Protein AF-0000000073920889 (afdb_homodimer)

pLDDT: mean 83.37, std 27.04, range [22.17, 99.0]

Nearest PDB structures (foldseek):
  2zv3-assembly4_G  TM=8.618E-01  e=5.915E-07  Methanocaldococcus jannaschii DSM 2661
  1xty-assembly2_D  TM=7.957E-01  e=1.353E-06  Saccharolobus solfataricus P2
  1q7s-assembly3_A  TM=8.140E-01  e=2.400E-06  Homo sapiens
  2zv3-assembly2_C  TM=8.577E-01  e=7.084E-06  Methanocaldococcus jannaschii DSM 2661
  1rlk-assembly1_A  TM=8.313E-01  e=4.537E-06  Thermoplasma acidophilum

Structure (mmCIF, N/CA/C/O backbone):
data_AF-0000000073920889-model_v1
#
loop_
_entity.id
_entity.type
_entity.pdbx_description
1 polymer 'peptidyl-tRNA hydrolase'
#
loop_
_atom_site.group_PDB
_atom_site.id
_atom_site.type_symbol
_atom_site.label_atom_id
_atom_site.label_alt_id
_atom_site.label_comp_id
_atom_site.label_asym_id
_atom_site.label_entity_id
_atom_site.label_seq_id
_atom_site.pdbx_PDB_ins_code
_atom_site.Cartn_x
_atom_site.Cartn_y
_atom_site.Cartn_z
_atom_site.occupancy
_atom_site.B_iso_or_equiv
_atom_site.auth_seq_id
_atom_site.auth_comp_id
_atom_site.auth_asym_id
_atom_site.auth_atom_id
_atom_site.pdbx_PDB_model_num
ATOM 1 N N . MET A 1 1 ? 30.281 67.375 54.219 1 24.05 1 MET A N 1
ATOM 2 C CA . MET A 1 1 ? 29.047 67 54.906 1 24.05 1 MET A CA 1
ATOM 3 C C . MET A 1 1 ? 28.312 65.875 54.125 1 24.05 1 MET A C 1
ATOM 5 O O . MET A 1 1 ? 27.109 65.688 54.344 1 24.05 1 MET A O 1
ATOM 9 N N . LEU A 1 2 ? 28.938 65.312 53.031 1 27.97 2 LEU A N 1
ATOM 10 C CA . LEU A 1 2 ? 28.469 64.5 51.938 1 27.97 2 LEU A CA 1
ATOM 11 C C . LEU A 1 2 ? 28.078 63.125 52.438 1 27.97 2 LEU A C 1
ATOM 13 O O . LEU A 1 2 ? 28.938 62.25 52.625 1 27.97 2 LEU A O 1
ATOM 17 N N . PHE A 1 3 ? 27.219 63.094 53.594 1 22.64 3 PHE A N 1
ATOM 18 C CA . PHE A 1 3 ? 26.969 61.938 54.438 1 22.64 3 PHE A CA 1
ATOM 19 C C . PHE A 1 3 ? 26.562 60.75 53.594 1 22.64 3 PHE A C 1
ATOM 21 O O . PHE A 1 3 ? 27.25 59.719 53.562 1 22.64 3 PHE A O 1
ATOM 28 N N . ARG A 1 4 ? 25.234 60.125 53.812 1 23.38 4 ARG A N 1
ATOM 29 C CA . ARG A 1 4 ? 24.609 58.969 54.469 1 23.38 4 ARG A CA 1
ATOM 30 C C . ARG A 1 4 ? 24.109 57.969 53.438 1 23.38 4 ARG A C 1
ATOM 32 O O . ARG A 1 4 ? 23.828 56.812 53.75 1 23.38 4 ARG A O 1
ATOM 39 N N . LEU A 1 5 ? 23.594 58.312 52.25 1 25.62 5 LEU A N 1
ATOM 40 C CA . LEU A 1 5 ? 22.391 57.625 51.812 1 25.62 5 LEU A CA 1
ATOM 41 C C . LEU A 1 5 ? 22.734 56.219 51.281 1 25.62 5 LEU A C 1
ATOM 43 O O . LEU A 1 5 ? 23.141 56.094 50.125 1 25.62 5 LEU A O 1
ATOM 47 N N . TYR A 1 6 ? 23.672 55.469 51.938 1 25.77 6 TYR A N 1
ATOM 48 C CA . TYR A 1 6 ? 23.953 54.094 51.594 1 25.77 6 TYR A CA 1
ATOM 49 C C . TYR A 1 6 ? 22.672 53.281 51.531 1 25.77 6 TYR A C 1
ATOM 51 O O . TYR A 1 6 ? 21.969 53.125 52.5 1 25.77 6 TYR A O 1
ATOM 59 N N . SER A 1 7 ? 21.812 53.469 50.438 1 23.84 7 SER A N 1
ATOM 60 C CA . SER A 1 7 ? 20.594 52.781 50.062 1 23.84 7 SER A CA 1
ATOM 61 C C . SER A 1 7 ? 20.766 51.281 50.156 1 23.84 7 SER A C 1
ATOM 63 O O . SER A 1 7 ? 21.5 50.688 49.344 1 23.84 7 SER A O 1
ATOM 65 N N . LYS A 1 8 ? 21 50.625 51.344 1 27.03 8 LYS A N 1
ATOM 66 C CA . LYS A 1 8 ? 21.016 49.25 51.781 1 27.03 8 LYS A 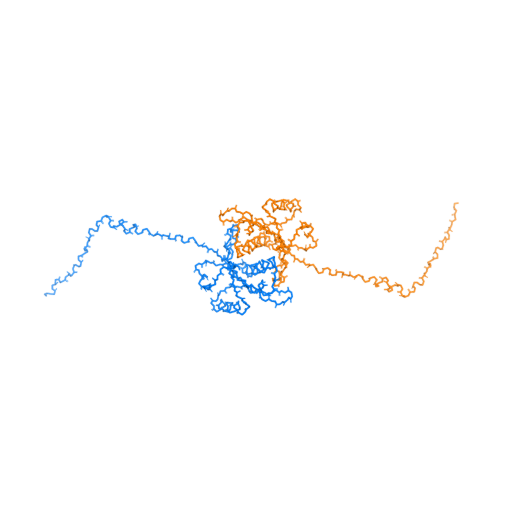CA 1
ATOM 67 C C . LYS A 1 8 ? 19.797 48.5 51.281 1 27.03 8 LYS A C 1
ATOM 69 O O . LYS A 1 8 ? 18.672 48.75 51.75 1 27.03 8 LYS A O 1
ATOM 74 N N . GLN A 1 9 ? 19.594 48.25 49.938 1 24.66 9 GLN A N 1
ATOM 75 C CA . GLN A 1 9 ? 18.516 47.438 49.375 1 24.66 9 GLN A CA 1
ATOM 76 C C . GLN A 1 9 ? 18.406 46.094 50.094 1 24.66 9 GLN A C 1
ATOM 78 O O . GLN A 1 9 ? 19.359 45.312 50.156 1 24.66 9 GLN A O 1
ATOM 83 N N . SER A 1 10 ? 17.672 45.938 51.281 1 24.41 10 SER A N 1
ATOM 84 C CA . SER A 1 10 ? 17.219 44.844 52.125 1 24.41 10 SER A CA 1
ATOM 85 C C . SER A 1 10 ? 16.703 43.688 51.281 1 24.41 10 SER A C 1
ATOM 87 O O . SER A 1 10 ? 15.82 43.844 50.469 1 24.41 10 SER A O 1
ATOM 89 N N . ILE A 1 11 ? 17.5 42.625 51.062 1 28.56 11 ILE A N 1
ATOM 90 C CA . ILE A 1 11 ? 17.281 41.281 50.531 1 28.56 11 ILE A CA 1
ATOM 91 C C . ILE A 1 11 ? 16.125 40.625 51.25 1 28.56 11 ILE A C 1
ATOM 93 O O . ILE A 1 11 ? 16.203 40.406 52.469 1 28.56 11 ILE A O 1
ATOM 97 N N . ILE A 1 12 ? 14.867 41.094 51.094 1 26 12 ILE A N 1
ATOM 98 C CA . ILE A 1 12 ? 13.68 40.5 51.688 1 26 12 ILE A CA 1
ATOM 99 C C . ILE A 1 12 ? 13.68 39 51.438 1 26 12 ILE A C 1
ATOM 101 O O . ILE A 1 12 ? 13.648 38.531 50.312 1 26 12 ILE A O 1
ATOM 105 N N . THR A 1 13 ? 14.383 38.156 52.25 1 27.59 13 THR A N 1
ATOM 106 C CA . THR A 1 13 ? 14.312 36.719 52.406 1 27.59 13 THR A CA 1
ATOM 107 C C . THR A 1 13 ? 12.867 36.281 52.656 1 27.59 13 THR A C 1
ATOM 109 O O . THR A 1 13 ? 12.336 36.438 53.75 1 27.59 13 THR A O 1
ATOM 112 N N . ALA A 1 14 ? 11.938 36.656 51.812 1 27.92 14 ALA A N 1
ATOM 113 C CA . ALA A 1 14 ? 10.594 36.156 52.031 1 27.92 14 ALA A CA 1
ATOM 114 C C . ALA A 1 14 ? 10.625 34.625 52.281 1 27.92 14 ALA A C 1
ATOM 116 O O . ALA A 1 14 ? 11.312 33.906 51.594 1 27.92 14 ALA A O 1
ATOM 117 N N . LYS A 1 15 ? 10.438 34.188 53.594 1 30.95 15 LYS A N 1
ATOM 118 C CA . LYS A 1 15 ? 10.133 32.875 54.156 1 30.95 15 LYS A CA 1
ATOM 119 C C . LYS A 1 15 ? 9.094 32.125 53.312 1 30.95 15 LYS A C 1
ATOM 121 O O . LYS A 1 15 ? 7.902 32.438 53.406 1 30.95 15 LYS A O 1
ATOM 126 N N . TYR A 1 16 ? 9.242 32.062 52 1 31.5 16 TYR A N 1
ATOM 127 C CA . TYR A 1 16 ? 8.336 31.281 51.156 1 31.5 16 TYR A CA 1
ATOM 128 C C . TYR A 1 16 ? 8.164 29.859 51.719 1 31.5 16 TYR A C 1
ATOM 130 O O . TYR A 1 16 ? 9.148 29.188 52 1 31.5 16 TYR A O 1
ATOM 138 N N . THR A 1 17 ? 7.078 29.625 52.594 1 32.62 17 THR A N 1
ATOM 139 C CA . THR A 1 17 ? 6.586 28.375 53.156 1 32.62 17 THR A CA 1
ATOM 140 C C . THR A 1 17 ? 6.652 27.25 52.156 1 32.62 17 THR A C 1
ATOM 142 O O . THR A 1 17 ? 6.637 27.484 50.938 1 32.62 17 THR A O 1
ATOM 145 N N . SER A 1 18 ? 7.031 25.938 52.656 1 38.25 18 SER A N 1
ATOM 146 C CA . SER A 1 18 ? 7.355 24.641 52.062 1 38.25 18 SER A CA 1
ATOM 147 C C . SER A 1 18 ? 6.297 24.219 51.062 1 38.25 18 SER A C 1
ATOM 149 O O . SER A 1 18 ? 6.602 23.516 50.094 1 38.25 18 SER A O 1
ATOM 151 N N . SER A 1 19 ? 5.047 24.531 51.375 1 41 19 SER A N 1
ATOM 152 C CA . SER A 1 19 ? 4.008 23.922 50.562 1 41 19 SER A CA 1
ATOM 153 C C . SER A 1 19 ? 4.059 24.438 49.125 1 41 19 SER A C 1
ATOM 155 O O . SER A 1 19 ? 3.715 23.703 48.188 1 41 19 SER A O 1
ATOM 157 N N . THR A 1 20 ? 4.305 25.75 48.969 1 41.78 20 THR A N 1
ATOM 158 C CA . THR A 1 20 ? 4.168 26.281 47.625 1 41.78 20 THR A CA 1
ATOM 159 C C . THR A 1 20 ? 5.324 25.812 46.75 1 41.78 20 THR A C 1
ATOM 161 O O . THR A 1 20 ? 5.195 25.766 45.531 1 41.78 20 THR A O 1
ATOM 164 N N . GLN A 1 21 ? 6.527 25.703 47.375 1 36.03 21 GLN A N 1
ATOM 165 C CA . GLN A 1 21 ? 7.59 25.281 46.469 1 36.03 21 GLN A CA 1
ATOM 166 C C . GLN A 1 21 ? 7.309 23.891 45.938 1 36.03 21 GLN A C 1
ATOM 168 O O . GLN A 1 21 ? 7.82 23.516 44.875 1 36.03 21 GLN A O 1
ATOM 173 N N . LEU A 1 22 ? 6.719 23.125 46.906 1 38.88 22 LEU A N 1
ATOM 174 C CA . LEU A 1 22 ? 6.426 21.812 46.344 1 38.88 22 LEU A CA 1
ATOM 175 C C . LEU A 1 22 ? 5.402 21.922 45.219 1 38.88 22 LEU A C 1
ATOM 177 O O . LEU A 1 22 ? 5.375 21.078 44.312 1 38.88 22 LEU A O 1
ATOM 181 N N . SER A 1 23 ? 4.512 22.875 45.406 1 41 23 SER A N 1
ATOM 182 C CA . SER A 1 23 ? 3.58 22.984 44.312 1 41 23 SER A CA 1
ATOM 183 C C . SER A 1 23 ? 4.293 23.438 43.031 1 41 23 SER A C 1
ATOM 185 O O . SER A 1 23 ? 3.863 23.109 41.938 1 41 23 SER A O 1
ATOM 187 N N . LEU A 1 24 ? 5.234 24.391 43.125 1 43.09 24 LEU A N 1
ATOM 188 C CA . LEU A 1 24 ? 5.93 24.75 41.906 1 43.09 24 LEU A CA 1
ATOM 189 C C . LEU A 1 24 ? 6.707 23.562 41.344 1 43.09 24 LEU A C 1
ATOM 191 O O . LEU A 1 24 ? 6.801 23.406 40.125 1 43.09 24 LEU A O 1
ATOM 195 N N . VAL A 1 25 ? 7.457 22.922 42.25 1 42.28 25 VAL A N 1
ATOM 196 C CA . VAL A 1 25 ? 8.148 21.766 41.688 1 42.28 25 VAL A CA 1
ATOM 197 C C . VAL A 1 25 ? 7.125 20.75 41.188 1 42.28 25 VAL A C 1
ATOM 199 O O . VAL A 1 25 ? 7.449 19.891 40.375 1 42.28 25 VAL A O 1
ATOM 202 N N . PHE A 1 26 ? 6.008 20.625 41.969 1 39.31 26 PHE A N 1
ATOM 203 C CA . PHE A 1 26 ? 5.039 19.781 41.281 1 39.31 26 PHE A CA 1
ATOM 204 C C . PHE A 1 26 ? 4.559 20.453 40 1 39.31 26 PHE A C 1
ATOM 206 O O . PHE A 1 26 ? 3.406 20.281 39.594 1 39.31 26 PHE A O 1
ATOM 213 N N . SER A 1 27 ? 4.84 21.766 39.75 1 39.31 27 SER A N 1
ATOM 214 C CA . SER A 1 27 ? 4.723 21.906 38.312 1 39.31 27 SER A CA 1
ATOM 215 C C . SER A 1 27 ? 5.266 20.688 37.562 1 39.31 27 SER A C 1
ATOM 217 O O . SER A 1 27 ? 6.477 20.453 37.562 1 39.31 27 SER A O 1
ATOM 219 N N . VAL A 1 28 ? 4.754 19.516 37.875 1 40.28 28 VAL A N 1
ATOM 220 C CA . VAL A 1 28 ? 4.84 18.328 37.031 1 40.28 28 VAL A CA 1
ATOM 221 C C . VAL A 1 28 ? 5.09 18.75 35.562 1 40.28 28 VAL A C 1
ATOM 223 O O . VAL A 1 28 ? 4.285 19.469 34.969 1 40.28 28 VAL A O 1
ATOM 226 N N . LEU A 1 29 ? 6.266 19.219 35.156 1 41.38 29 LEU A N 1
ATOM 227 C CA . LEU A 1 29 ? 6.57 19 33.75 1 41.38 29 LEU A CA 1
ATOM 228 C C . LEU A 1 29 ? 5.727 17.875 33.156 1 41.38 29 LEU A C 1
ATOM 230 O O . LEU A 1 29 ? 5.957 16.703 33.469 1 41.38 29 LEU A O 1
ATOM 234 N N . TYR A 1 30 ? 4.414 17.797 33.281 1 40.78 30 TYR A N 1
ATOM 235 C CA . TYR A 1 30 ? 3.725 16.922 32.344 1 40.78 30 TYR A CA 1
ATOM 236 C C . TYR A 1 30 ? 4.527 16.781 31.062 1 40.78 30 TYR A C 1
ATOM 238 O O . TYR A 1 30 ? 4.629 17.719 30.281 1 40.78 30 TYR A O 1
ATOM 246 N N . VAL A 1 31 ? 5.758 16.391 31.078 1 41.12 31 VAL A N 1
ATOM 247 C CA . VAL A 1 31 ? 6.324 15.867 29.844 1 41.12 31 VAL A CA 1
ATOM 248 C C . VAL A 1 31 ? 5.234 15.18 29.016 1 41.12 31 VAL A C 1
ATOM 250 O O . VAL A 1 31 ? 4.738 14.117 29.406 1 41.12 31 VAL A O 1
ATOM 253 N N . TYR A 1 32 ? 4.18 15.844 28.641 1 43.31 32 TYR A N 1
ATOM 254 C CA . TYR A 1 32 ? 3.377 15.25 27.578 1 43.31 32 TYR A CA 1
ATOM 255 C C . TYR A 1 32 ? 4.238 14.398 26.641 1 43.31 32 TYR A C 1
ATOM 257 O O . TYR A 1 32 ? 5.109 14.922 25.953 1 43.31 32 TYR A O 1
ATOM 265 N N . ILE A 1 33 ? 4.871 13.438 27.188 1 46 33 ILE A N 1
ATOM 266 C CA . ILE A 1 33 ? 5.438 12.469 26.25 1 46 33 ILE A CA 1
ATOM 267 C C . ILE A 1 33 ? 4.535 12.344 25.031 1 46 33 ILE A C 1
ATOM 269 O O . ILE A 1 33 ? 3.455 11.758 25.094 1 46 33 ILE A O 1
ATOM 273 N N . VAL A 1 34 ? 4.332 13.453 24.406 1 51.12 34 VAL A N 1
ATOM 274 C CA . VAL A 1 34 ? 3.645 13.336 23.125 1 51.12 34 VAL A CA 1
ATOM 275 C C . VAL A 1 34 ? 4.215 12.156 22.328 1 51.12 34 VAL A C 1
ATOM 277 O O . VAL A 1 34 ? 5.406 12.141 22.016 1 51.12 34 VAL A O 1
ATOM 280 N N . ILE A 1 35 ? 3.828 10.984 22.75 1 61.28 35 ILE A N 1
ATOM 281 C CA . ILE A 1 35 ? 4.191 9.852 21.906 1 61.28 35 ILE A CA 1
ATOM 282 C C . ILE A 1 35 ? 4.105 10.242 20.438 1 61.28 35 ILE A C 1
ATOM 284 O O . ILE A 1 35 ? 3.049 10.664 19.953 1 61.28 35 ILE A O 1
ATOM 288 N N . MET A 1 36 ? 5.242 10.648 19.891 1 78.94 36 MET A N 1
ATOM 289 C CA . MET A 1 36 ? 5.363 11.031 18.484 1 78.94 36 MET A CA 1
ATOM 290 C C . MET A 1 36 ? 4.906 9.906 17.578 1 78.94 36 MET A C 1
ATOM 292 O O . MET A 1 36 ? 5.512 8.828 17.547 1 78.94 36 MET A O 1
ATOM 296 N N . VAL A 1 37 ? 3.658 10.062 17.062 1 91.75 37 VAL A N 1
ATOM 297 C CA . VAL A 1 37 ? 3.141 9.062 16.141 1 91.75 37 VAL A CA 1
ATOM 298 C C . VAL A 1 37 ? 3.486 9.469 14.703 1 91.75 37 VAL A C 1
ATOM 300 O O . VAL A 1 37 ? 3.168 10.578 14.273 1 91.75 37 VAL A O 1
ATOM 303 N N . PHE A 1 38 ? 4.336 8.68 14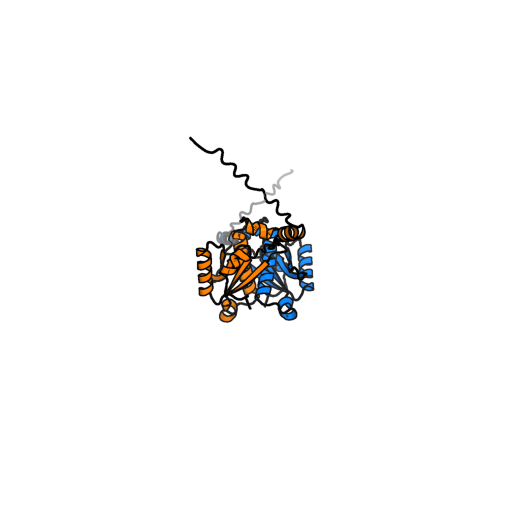.07 1 97.69 38 PHE A N 1
ATOM 304 C CA . PHE A 1 38 ? 4.605 8.891 12.656 1 97.69 38 PHE A CA 1
ATOM 305 C C . PHE A 1 38 ? 3.557 8.195 11.797 1 97.69 38 PHE A C 1
ATOM 307 O O . PHE A 1 38 ? 3.145 7.078 12.094 1 97.69 38 PHE A O 1
ATOM 314 N N . VAL A 1 39 ? 3.115 8.969 10.75 1 98.62 39 VAL A N 1
ATOM 315 C CA . VAL A 1 39 ? 2.072 8.43 9.883 1 98.62 39 VAL A CA 1
ATOM 316 C C . VAL A 1 39 ? 2.422 8.711 8.422 1 98.62 39 VAL A C 1
ATOM 318 O O . VAL A 1 39 ? 3.145 9.664 8.117 1 98.62 39 VAL A O 1
ATOM 321 N N . GLN A 1 40 ? 2.029 7.871 7.555 1 98.94 40 GLN A N 1
ATOM 322 C CA . GLN A 1 40 ? 1.961 8.148 6.121 1 98.94 40 GLN A CA 1
ATOM 323 C C . GLN A 1 40 ? 0.523 8.406 5.68 1 98.94 40 GLN A C 1
ATOM 325 O O . GLN A 1 40 ? -0.367 7.594 5.945 1 98.94 40 GLN A O 1
ATOM 330 N N . TYR A 1 41 ? 0.291 9.531 5.043 1 99 41 TYR A N 1
ATOM 331 C CA . TYR A 1 41 ? -1.012 9.812 4.453 1 99 41 TYR A CA 1
ATOM 332 C C . TYR A 1 41 ? -1.076 9.32 3.012 1 99 41 TYR A C 1
ATOM 334 O O . TYR A 1 41 ? -0.117 9.477 2.252 1 99 41 TYR A O 1
ATOM 342 N N . ILE A 1 42 ? -2.164 8.734 2.66 1 99 42 ILE A N 1
ATOM 343 C CA . ILE A 1 42 ? -2.473 8.258 1.315 1 99 42 ILE A CA 1
ATOM 344 C C . ILE A 1 42 ? -3.822 8.812 0.869 1 99 42 ILE A C 1
ATOM 346 O O . ILE A 1 42 ? -4.824 8.664 1.57 1 99 42 ILE A O 1
ATOM 350 N N . LEU A 1 43 ? -3.846 9.492 -0.212 1 99 43 LEU A N 1
ATOM 351 C CA . LEU A 1 43 ? -5.066 10.023 -0.808 1 99 43 LEU A CA 1
ATOM 352 C C . LEU A 1 43 ? -5.445 9.234 -2.057 1 99 43 LEU A C 1
ATOM 354 O O . LEU A 1 43 ? -4.621 9.047 -2.953 1 99 43 LEU A O 1
ATOM 358 N N . LEU A 1 44 ? -6.648 8.82 -2.102 1 98.94 44 LEU A N 1
ATOM 359 C CA . LEU A 1 44 ? -7.168 8.055 -3.23 1 98.94 44 LEU A CA 1
ATOM 360 C C . LEU A 1 44 ? -8.398 8.727 -3.824 1 98.94 44 LEU A C 1
ATOM 362 O O . LEU A 1 44 ? -9.258 9.211 -3.09 1 98.94 44 LEU A O 1
ATOM 366 N N . ARG A 1 45 ? -8.367 8.75 -5.105 1 98.88 45 ARG A N 1
ATOM 367 C CA . ARG A 1 45 ? -9.547 9.25 -5.793 1 98.88 45 ARG A CA 1
ATOM 368 C C . ARG A 1 45 ? -10.742 8.32 -5.59 1 98.88 45 ARG A C 1
ATOM 370 O O . ARG A 1 45 ? -10.641 7.117 -5.84 1 98.88 45 ARG A O 1
ATOM 377 N N . ARG A 1 46 ? -11.898 8.883 -5.27 1 98.56 46 ARG A N 1
ATOM 378 C CA . ARG A 1 46 ? -13.133 8.133 -5.094 1 98.56 46 ARG A CA 1
ATOM 379 C C . ARG A 1 46 ? -13.734 7.746 -6.441 1 98.56 46 ARG A C 1
ATOM 381 O O . ARG A 1 46 ? -14.32 6.668 -6.582 1 98.56 46 ARG A O 1
ATOM 388 N N . ASP A 1 47 ? -13.617 8.609 -7.395 1 98.62 47 ASP A N 1
ATOM 389 C CA . ASP A 1 47 ? -14.312 8.422 -8.664 1 98.62 47 ASP A CA 1
ATOM 390 C C . ASP A 1 47 ? -13.695 7.266 -9.453 1 98.62 47 ASP A C 1
ATOM 392 O O . ASP A 1 47 ? -14.266 6.816 -10.453 1 98.62 47 ASP A O 1
ATOM 396 N N . ILE A 1 48 ? -12.523 6.75 -9.062 1 98.06 48 ILE A N 1
ATOM 397 C CA . ILE A 1 48 ? -11.938 5.59 -9.727 1 98.06 48 ILE A CA 1
ATOM 398 C C . ILE A 1 48 ? -12.852 4.379 -9.547 1 98.06 48 ILE A C 1
ATOM 400 O O . ILE A 1 48 ? -13.016 3.572 -10.461 1 98.06 48 ILE A O 1
ATOM 404 N N . SER A 1 49 ? -13.391 4.262 -8.383 1 96.56 49 SER A N 1
ATOM 405 C CA . SER A 1 49 ? -14.352 3.191 -8.117 1 96.56 49 SER A CA 1
ATOM 406 C C . SER A 1 49 ? -15.75 3.582 -8.562 1 96.56 49 SER A C 1
ATOM 408 O O . SER A 1 49 ? -16.391 2.85 -9.32 1 96.56 49 SER A O 1
ATOM 410 N N . THR A 1 50 ? -16.234 4.746 -8.234 1 96.75 50 THR A N 1
ATOM 411 C CA . THR A 1 50 ? -17.641 5.109 -8.352 1 96.75 50 THR A CA 1
ATOM 412 C C . THR A 1 50 ? -17.984 5.504 -9.789 1 96.75 50 THR A C 1
ATOM 414 O O . THR A 1 50 ? -19.109 5.316 -10.242 1 96.75 50 THR A O 1
ATOM 417 N N . VAL A 1 51 ? -17.047 6.074 -10.484 1 96.62 51 VAL A N 1
ATOM 418 C CA . VAL A 1 51 ? -17.297 6.559 -11.836 1 96.62 51 VAL A CA 1
ATOM 419 C C . VAL A 1 51 ? -16.609 5.641 -12.852 1 96.62 51 VAL A C 1
ATOM 421 O O . VAL A 1 51 ? -17.234 5.172 -13.797 1 96.62 51 VAL A O 1
ATOM 424 N N . LEU A 1 52 ? -15.414 5.242 -12.555 1 96.25 52 LEU A N 1
ATOM 425 C CA . LEU A 1 52 ? -14.664 4.438 -13.508 1 96.25 52 LEU A CA 1
ATOM 426 C C . LEU A 1 52 ? -14.867 2.949 -13.25 1 96.25 52 LEU A C 1
ATOM 428 O O . LEU A 1 52 ? -14.398 2.109 -14.023 1 96.25 52 LEU A O 1
ATOM 432 N N . ASN A 1 53 ? -15.406 2.557 -12.156 1 97.12 53 ASN A N 1
ATOM 433 C CA . ASN A 1 53 ? -15.836 1.209 -11.805 1 97.12 53 ASN A CA 1
ATOM 434 C C . ASN A 1 53 ? -14.656 0.248 -11.703 1 97.12 53 ASN A C 1
ATOM 436 O O . ASN A 1 53 ? -14.742 -0.896 -12.148 1 97.12 53 ASN A O 1
ATOM 440 N N . TRP A 1 54 ? -13.609 0.767 -11.227 1 97.5 54 TRP A N 1
ATOM 441 C CA . TRP A 1 54 ? -12.5 -0.14 -10.953 1 97.5 54 TRP A CA 1
ATOM 442 C C . TRP A 1 54 ? -12.82 -1.053 -9.773 1 97.5 54 TRP A C 1
ATOM 444 O O . TRP A 1 54 ? -13.422 -0.617 -8.789 1 97.5 54 TRP A O 1
ATOM 454 N N . PRO A 1 55 ? -12.383 -2.297 -9.883 1 97.44 55 PRO A N 1
ATOM 455 C CA . PRO A 1 55 ? -12.672 -3.232 -8.789 1 97.44 55 PRO A CA 1
ATOM 456 C C . PRO A 1 55 ? -11.859 -2.949 -7.535 1 97.44 55 PRO A C 1
ATOM 458 O O . PRO A 1 55 ? -10.828 -2.27 -7.602 1 97.44 55 PRO A O 1
ATOM 461 N N . LEU A 1 56 ? -12.242 -3.518 -6.402 1 98.06 56 LEU A N 1
ATOM 462 C CA . LEU A 1 56 ? -11.641 -3.273 -5.098 1 98.06 56 LEU A CA 1
ATOM 463 C C . LEU A 1 56 ? -10.148 -3.58 -5.117 1 98.06 56 LEU A C 1
ATOM 465 O O . LEU A 1 56 ? -9.344 -2.812 -4.586 1 98.06 56 LEU A O 1
ATOM 469 N N . GLY A 1 57 ? -9.766 -4.703 -5.668 1 98.62 57 GLY A N 1
ATOM 470 C CA . GLY A 1 57 ? -8.359 -5.047 -5.762 1 98.62 57 GLY A CA 1
ATOM 471 C C . GLY A 1 57 ? -7.527 -3.975 -6.441 1 98.62 57 GLY A C 1
ATOM 472 O O . GLY A 1 57 ? -6.41 -3.682 -6.012 1 98.62 57 GLY A O 1
ATOM 473 N N . ALA A 1 58 ? -8.047 -3.408 -7.496 1 98.44 58 ALA A N 1
ATOM 474 C CA . ALA A 1 58 ? -7.355 -2.336 -8.211 1 98.44 58 ALA A CA 1
ATOM 475 C C . ALA A 1 58 ? -7.2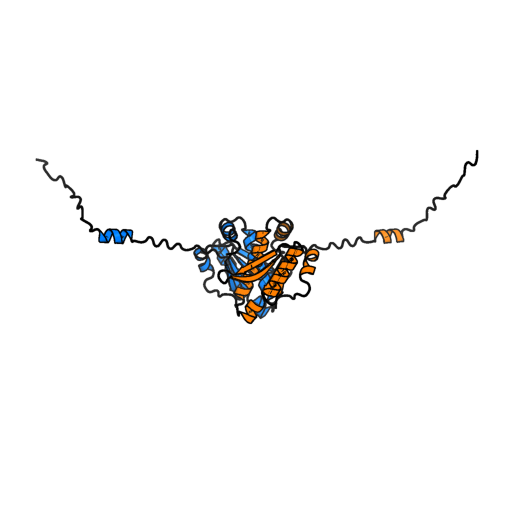54 -1.081 -7.348 1 98.44 58 ALA A C 1
ATOM 477 O O . ALA A 1 58 ? -6.23 -0.393 -7.359 1 98.44 58 ALA A O 1
ATOM 478 N N . ILE A 1 59 ? -8.305 -0.759 -6.629 1 98.69 59 ILE A N 1
ATOM 479 C CA . ILE A 1 59 ? -8.312 0.398 -5.742 1 98.69 59 ILE A CA 1
ATOM 480 C C . ILE A 1 59 ? -7.215 0.246 -4.688 1 98.69 59 ILE A C 1
ATOM 482 O O . ILE A 1 59 ? -6.414 1.159 -4.48 1 98.69 59 ILE A O 1
ATOM 486 N N . VAL A 1 60 ? -7.145 -0.927 -4.094 1 98.88 60 VAL A N 1
ATOM 487 C CA . VAL A 1 60 ? -6.121 -1.21 -3.092 1 98.88 60 VAL A CA 1
ATOM 488 C C . VAL A 1 60 ? -4.734 -1.106 -3.727 1 98.88 60 VAL A C 1
ATOM 490 O O . VAL A 1 60 ? -3.824 -0.512 -3.146 1 98.88 60 VAL A O 1
ATOM 493 N N . ALA A 1 61 ? -4.594 -1.612 -4.895 1 98.88 61 ALA A N 1
ATOM 494 C CA . ALA A 1 61 ? -3.309 -1.574 -5.586 1 98.88 61 ALA A CA 1
ATOM 495 C C . ALA A 1 61 ? -2.844 -0.137 -5.801 1 98.88 61 ALA A C 1
ATOM 497 O O . ALA A 1 61 ? -1.654 0.162 -5.672 1 98.88 61 ALA A O 1
ATOM 498 N N . GLN A 1 62 ? -3.721 0.752 -6.148 1 98.88 62 GLN A N 1
ATOM 499 C CA . GLN A 1 62 ? -3.334 2.141 -6.375 1 98.88 62 GLN A CA 1
ATOM 500 C C . GLN A 1 62 ? -2.803 2.779 -5.094 1 98.88 62 GLN A C 1
ATOM 502 O O . GLN A 1 62 ? -1.804 3.502 -5.121 1 98.88 62 GLN A O 1
ATOM 507 N N . GLY A 1 63 ? -3.494 2.51 -3.996 1 98.94 63 GLY A N 1
ATOM 508 C CA . GLY A 1 63 ? -2.957 2.953 -2.719 1 98.94 63 GLY A CA 1
ATOM 509 C C . GLY A 1 63 ? -1.578 2.395 -2.424 1 98.94 63 GLY A C 1
ATOM 510 O O . GLY A 1 63 ? -0.682 3.129 -2.006 1 98.94 63 GLY A O 1
ATOM 511 N N . CYS A 1 64 ? -1.42 1.119 -2.623 1 98.94 64 CYS A N 1
ATOM 512 C CA . CYS A 1 64 ? -0.146 0.448 -2.389 1 98.94 64 CYS A CA 1
ATOM 513 C C . CYS A 1 64 ? 0.955 1.049 -3.254 1 98.94 64 CYS A C 1
ATOM 515 O O . CYS A 1 64 ? 2.078 1.247 -2.789 1 98.94 64 CYS A O 1
ATOM 517 N N . HIS A 1 65 ? 0.613 1.324 -4.52 1 98.94 65 HIS A N 1
ATOM 518 C CA . HIS A 1 65 ? 1.583 1.938 -5.418 1 98.94 65 HIS A CA 1
ATOM 519 C C . HIS A 1 65 ? 2.059 3.283 -4.883 1 98.94 65 HIS A C 1
ATOM 521 O O . HIS A 1 65 ? 3.262 3.518 -4.758 1 98.94 65 HIS A O 1
ATOM 527 N N . ALA A 1 66 ? 1.156 4.145 -4.582 1 98.94 66 ALA A N 1
ATOM 528 C CA . ALA A 1 66 ? 1.503 5.477 -4.098 1 98.94 66 ALA A CA 1
ATOM 529 C C . ALA A 1 66 ? 2.311 5.395 -2.805 1 98.94 66 ALA A C 1
ATOM 531 O O . ALA A 1 66 ? 3.336 6.066 -2.664 1 98.94 66 ALA A O 1
ATOM 532 N N . ALA A 1 67 ? 1.84 4.543 -1.855 1 98.94 67 ALA A N 1
ATOM 533 C CA . ALA A 1 67 ? 2.523 4.391 -0.575 1 98.94 67 ALA A CA 1
ATOM 534 C C . ALA A 1 67 ? 3.961 3.912 -0.773 1 98.94 67 ALA A C 1
ATOM 536 O O . ALA A 1 67 ? 4.895 4.492 -0.218 1 98.94 67 ALA A O 1
ATOM 537 N N . THR A 1 68 ? 4.125 2.902 -1.558 1 98.94 68 THR A N 1
ATOM 538 C CA . THR A 1 68 ? 5.445 2.33 -1.81 1 98.94 68 THR A CA 1
ATOM 539 C C . THR A 1 68 ? 6.344 3.334 -2.523 1 98.94 68 THR A C 1
ATOM 541 O O . THR A 1 68 ? 7.52 3.471 -2.186 1 98.94 68 THR A O 1
ATOM 544 N N . ALA A 1 69 ? 5.77 4.035 -3.486 1 98.94 69 ALA A N 1
ATOM 545 C CA . ALA A 1 69 ? 6.551 5.008 -4.242 1 98.94 69 ALA A CA 1
ATOM 546 C C . ALA A 1 69 ? 7.078 6.113 -3.33 1 98.94 69 ALA A C 1
ATOM 548 O O . ALA A 1 69 ? 8.25 6.484 -3.412 1 98.94 69 ALA A O 1
ATOM 549 N N . ALA A 1 70 ? 6.246 6.613 -2.498 1 98.94 70 ALA A N 1
ATOM 550 C CA . ALA A 1 70 ? 6.668 7.672 -1.585 1 98.94 70 ALA A CA 1
ATOM 551 C C . ALA A 1 70 ? 7.754 7.176 -0.633 1 98.94 70 ALA A C 1
ATOM 553 O O . ALA A 1 70 ? 8.773 7.844 -0.438 1 98.94 70 ALA A O 1
ATOM 554 N N . ILE A 1 71 ? 7.535 5.988 -0.04 1 98.88 71 ILE A N 1
ATOM 555 C CA . ILE A 1 71 ? 8.516 5.402 0.866 1 98.88 71 ILE A CA 1
ATOM 556 C C . ILE A 1 71 ? 9.852 5.234 0.144 1 98.88 71 ILE A C 1
ATOM 558 O O . ILE A 1 71 ? 10.898 5.625 0.667 1 98.88 71 ILE A O 1
ATOM 562 N N . THR A 1 72 ? 9.805 4.719 -1.037 1 98.75 72 THR A N 1
ATOM 563 C CA . THR A 1 72 ? 11.008 4.457 -1.823 1 98.75 72 THR A CA 1
ATOM 564 C C . THR A 1 72 ? 11.719 5.758 -2.178 1 98.75 72 THR A C 1
ATOM 566 O O . THR A 1 72 ? 12.938 5.867 -2.025 1 98.75 72 THR A O 1
ATOM 569 N N . SER A 1 73 ? 11 6.758 -2.58 1 98.75 73 SER A N 1
ATOM 570 C CA . SER A 1 73 ? 11.555 8.023 -3.037 1 98.75 73 SER A CA 1
ATOM 571 C C . SER A 1 73 ? 12.273 8.758 -1.907 1 98.75 73 SER A C 1
ATOM 573 O O . SER A 1 73 ? 13.227 9.5 -2.148 1 98.75 73 SER A O 1
ATOM 575 N N . TYR A 1 74 ? 11.867 8.438 -0.715 1 98.75 74 TYR A N 1
ATOM 576 C CA . TYR A 1 74 ? 12.422 9.141 0.434 1 98.75 74 TYR A CA 1
ATOM 577 C C . TYR A 1 74 ? 12.977 8.156 1.46 1 98.75 74 TYR A C 1
ATOM 579 O O . TYR A 1 74 ? 12.914 8.406 2.666 1 98.75 74 TYR A O 1
ATOM 587 N N . PHE A 1 75 ? 13.445 7.078 1.015 1 98.12 75 PHE A N 1
ATOM 588 C CA . PHE A 1 75 ? 13.828 5.949 1.854 1 98.12 75 PHE A CA 1
ATOM 589 C C . PHE A 1 75 ? 14.914 6.348 2.838 1 98.12 75 PHE A C 1
ATOM 591 O O . PHE A 1 75 ? 14.977 5.824 3.953 1 98.12 75 PHE A O 1
ATOM 598 N N . THR A 1 76 ? 15.797 7.301 2.463 1 98 76 THR A N 1
ATOM 599 C CA . THR A 1 76 ? 16.938 7.641 3.307 1 98 76 THR A CA 1
ATOM 600 C C . THR A 1 76 ? 16.609 8.844 4.191 1 98 76 THR A C 1
ATOM 602 O O . THR A 1 76 ? 17.422 9.242 5.027 1 98 76 THR A O 1
ATOM 605 N N . HIS A 1 77 ? 15.461 9.453 3.949 1 98.62 77 HIS A N 1
ATOM 606 C CA . HIS A 1 77 ? 15.078 10.539 4.848 1 98.62 77 HIS A CA 1
ATOM 607 C C . HIS A 1 77 ? 15.008 10.062 6.293 1 98.62 77 HIS A C 1
ATOM 609 O O . HIS A 1 77 ? 14.453 8.992 6.57 1 98.62 77 HIS A O 1
ATOM 615 N N . PRO A 1 78 ? 15.523 10.789 7.254 1 98.38 78 PRO A N 1
ATOM 616 C CA . PRO A 1 78 ? 15.578 10.328 8.648 1 98.38 78 PRO A CA 1
ATOM 617 C C . PRO A 1 78 ? 14.211 9.945 9.195 1 98.38 78 PRO A C 1
ATOM 619 O O . PRO A 1 78 ? 14.086 8.961 9.93 1 98.38 78 PRO A O 1
ATOM 622 N N . ASP A 1 79 ? 13.18 10.656 8.867 1 98.06 79 ASP A N 1
ATOM 623 C CA . ASP A 1 79 ? 11.836 10.344 9.344 1 98.06 79 ASP A CA 1
ATOM 624 C C . ASP A 1 79 ? 11.344 9.016 8.766 1 98.06 79 ASP A C 1
ATOM 626 O O . ASP A 1 79 ? 10.648 8.258 9.445 1 98.06 79 ASP A O 1
ATOM 630 N N . THR A 1 80 ? 11.617 8.805 7.48 1 98.69 80 THR A N 1
ATOM 631 C CA . THR A 1 80 ? 11.234 7.547 6.848 1 98.69 80 THR A CA 1
ATOM 632 C C . THR A 1 80 ? 11.984 6.379 7.469 1 98.69 80 THR A C 1
ATOM 634 O O . THR A 1 80 ? 11.398 5.336 7.762 1 98.69 80 THR A O 1
ATOM 637 N N . VAL A 1 81 ? 13.305 6.605 7.707 1 98.38 81 VAL A N 1
ATOM 638 C CA . VAL A 1 81 ? 14.117 5.586 8.359 1 98.38 81 VAL A CA 1
ATOM 639 C C . VAL A 1 81 ? 13.539 5.273 9.742 1 98.38 81 VAL A C 1
ATOM 641 O O . VAL A 1 81 ? 13.383 4.105 10.102 1 98.38 81 VAL A O 1
ATOM 644 N N . TYR A 1 82 ? 13.219 6.289 10.469 1 97.81 82 TYR A N 1
ATOM 645 C CA . TYR A 1 82 ? 12.633 6.117 11.797 1 97.81 82 TYR A CA 1
ATOM 646 C C . TYR A 1 82 ? 11.32 5.344 11.711 1 97.81 82 TYR A C 1
ATOM 648 O O . TYR A 1 82 ? 11.102 4.398 12.477 1 97.81 82 TYR A O 1
ATOM 656 N N . TYR A 1 83 ? 10.539 5.695 10.828 1 98.25 83 TYR A N 1
ATOM 657 C CA . TYR A 1 83 ? 9.234 5.098 10.594 1 98.25 83 TYR A CA 1
ATOM 658 C C . TYR A 1 83 ? 9.359 3.607 10.297 1 98.25 83 TYR A C 1
ATOM 660 O O . TYR A 1 83 ? 8.547 2.805 10.758 1 98.25 83 TYR A O 1
ATOM 668 N N . LEU A 1 84 ? 10.359 3.238 9.586 1 98.31 84 LEU A N 1
ATOM 669 C CA . LEU A 1 84 ? 10.523 1.873 9.102 1 98.31 84 LEU A CA 1
ATOM 670 C C . LEU A 1 84 ? 11.328 1.036 10.086 1 98.31 84 LEU A C 1
ATOM 672 O O . LEU A 1 84 ? 11.484 -0.173 9.906 1 98.31 84 LEU A O 1
ATOM 676 N N . LYS A 1 85 ? 11.828 1.618 11.141 1 96.25 85 LYS A N 1
ATOM 677 C CA . LYS A 1 85 ? 12.609 0.898 12.141 1 96.25 85 LYS A CA 1
ATOM 678 C C . LYS A 1 85 ? 11.766 -0.18 12.82 1 96.25 85 LYS A C 1
ATOM 680 O O . LYS A 1 85 ? 12.258 -1.279 13.086 1 96.25 85 LYS A O 1
ATOM 685 N N . GLU A 1 86 ? 10.555 0.24 13.125 1 95.06 86 GLU A N 1
ATOM 686 C CA . GLU A 1 86 ? 9.594 -0.733 13.633 1 95.06 86 GLU A CA 1
ATOM 687 C C . GLU A 1 86 ? 8.5 -1.011 12.609 1 95.06 86 GLU A C 1
ATOM 689 O O . GLU A 1 86 ? 7.375 -0.521 12.75 1 95.06 86 GLU A O 1
ATOM 694 N N . ILE A 1 87 ? 8.82 -1.84 11.758 1 96.94 87 ILE A N 1
ATOM 695 C CA . ILE A 1 87 ? 8.031 -2.08 10.555 1 96.94 87 ILE A CA 1
ATOM 696 C C . ILE A 1 87 ? 6.652 -2.604 10.945 1 96.94 87 ILE A C 1
ATOM 698 O O . ILE A 1 87 ? 5.668 -2.354 10.242 1 96.94 87 ILE A O 1
ATOM 702 N N . ASN A 1 88 ? 6.531 -3.252 12.086 1 96.75 88 ASN A N 1
ATOM 703 C CA . ASN A 1 88 ? 5.266 -3.85 12.5 1 96.75 88 ASN A CA 1
ATOM 704 C C . ASN A 1 88 ? 4.379 -2.84 13.219 1 96.75 88 ASN A C 1
ATOM 706 O O . ASN A 1 88 ? 3.289 -3.184 13.68 1 96.75 88 ASN A O 1
ATOM 710 N N . ARG A 1 89 ? 4.781 -1.577 13.258 1 95.62 89 ARG A N 1
ATOM 711 C CA . ARG A 1 89 ? 4.012 -0.55 13.953 1 95.62 89 ARG A CA 1
ATOM 712 C C . ARG A 1 89 ? 3.732 0.64 13.047 1 95.62 89 ARG A C 1
ATOM 714 O O . ARG A 1 89 ? 3.486 1.749 13.523 1 95.62 89 ARG A O 1
ATOM 721 N N . MET A 1 90 ? 3.844 0.448 11.789 1 97.88 90 MET A N 1
ATOM 722 C CA . MET A 1 90 ? 3.527 1.52 10.852 1 97.88 90 MET A CA 1
ATOM 723 C C . MET A 1 90 ? 2.072 1.956 10.992 1 97.88 90 MET A C 1
ATOM 725 O O . MET A 1 90 ? 1.187 1.123 11.188 1 97.88 90 MET A O 1
ATOM 729 N N . HIS A 1 91 ? 1.812 3.236 10.836 1 97.81 91 HIS A N 1
ATOM 730 C CA . HIS A 1 91 ? 0.475 3.812 10.781 1 97.81 91 HIS A CA 1
ATOM 731 C C . HIS A 1 91 ? 0.247 4.551 9.469 1 97.81 91 HIS A C 1
ATOM 733 O O . HIS A 1 91 ? 1.036 5.422 9.094 1 97.81 91 HIS A O 1
ATOM 739 N N . LYS A 1 92 ? -0.815 4.172 8.781 1 98.69 92 LYS A N 1
ATOM 740 C CA . LYS A 1 92 ? -1.206 4.812 7.531 1 98.69 92 LYS A CA 1
ATOM 741 C C . LYS A 1 92 ? -2.648 5.312 7.598 1 98.69 92 LYS A C 1
ATOM 743 O O . LYS A 1 92 ? -3.52 4.633 8.148 1 98.69 92 LYS A O 1
ATOM 748 N N . ILE A 1 93 ? -2.865 6.457 7.078 1 98.81 93 ILE A N 1
ATOM 749 C CA . ILE A 1 93 ? -4.195 7.055 6.996 1 98.81 93 ILE A CA 1
ATOM 750 C C . ILE A 1 93 ? -4.594 7.219 5.531 1 98.81 93 ILE A C 1
ATOM 752 O O . ILE A 1 93 ? -3.904 7.895 4.762 1 98.81 93 ILE A O 1
ATOM 756 N N . VAL A 1 94 ? -5.672 6.613 5.191 1 98.94 94 VAL A N 1
ATOM 757 C CA . VAL A 1 94 ? -6.133 6.664 3.809 1 98.94 94 VAL A CA 1
ATOM 758 C C . VAL A 1 94 ? -7.348 7.582 3.701 1 98.94 94 VAL A C 1
ATOM 760 O O . VAL A 1 94 ? -8.406 7.285 4.258 1 98.94 94 VAL A O 1
ATOM 763 N N . LEU A 1 95 ? -7.18 8.656 2.994 1 98.94 95 LEU A N 1
ATOM 764 C CA . LEU A 1 95 ? -8.234 9.641 2.779 1 98.94 95 LEU A CA 1
ATOM 765 C C . LEU A 1 95 ? -8.773 9.555 1.355 1 98.94 95 LEU A C 1
ATOM 767 O O . LEU A 1 95 ? -8.094 9.062 0.456 1 98.94 95 LEU A O 1
ATOM 771 N N . GLY A 1 96 ? -10.008 10.016 1.203 1 98.88 96 GLY A N 1
ATOM 772 C CA . GLY A 1 96 ? -10.625 10.078 -0.115 1 98.88 96 GLY A CA 1
ATOM 773 C C . GLY A 1 96 ? -10.656 11.484 -0.688 1 98.88 96 GLY A C 1
ATOM 774 O O . GLY A 1 96 ? -10.875 12.453 0.043 1 98.88 96 GLY A O 1
ATOM 775 N N . VAL A 1 97 ? -10.406 11.602 -1.963 1 98.88 97 VAL A N 1
ATOM 776 C CA . VAL A 1 97 ? -10.633 12.828 -2.719 1 98.88 97 VAL A CA 1
ATOM 777 C C . VAL A 1 97 ? -11.594 12.555 -3.871 1 98.88 97 VAL A C 1
ATOM 779 O O . VAL A 1 97 ? -11.68 11.43 -4.367 1 98.88 97 VAL A O 1
ATOM 782 N N . ASP A 1 98 ? -12.234 13.539 -4.352 1 98.38 98 ASP A N 1
ATOM 783 C CA . ASP A 1 98 ? -13.367 13.305 -5.238 1 98.38 98 ASP A CA 1
ATOM 784 C C . ASP A 1 98 ? -12.898 12.938 -6.645 1 98.38 98 ASP A C 1
ATOM 786 O O . ASP A 1 98 ? -13.531 12.117 -7.316 1 98.38 98 ASP A O 1
ATOM 790 N N . ASN A 1 99 ? -11.852 13.617 -7.117 1 98.5 99 ASN A N 1
ATOM 791 C CA . ASN A 1 99 ? -11.414 13.453 -8.5 1 98.5 99 ASN A CA 1
ATOM 792 C C . ASN A 1 99 ? -9.969 13.914 -8.688 1 98.5 99 ASN A C 1
ATOM 794 O O . ASN A 1 99 ? -9.305 14.289 -7.723 1 98.5 99 ASN A O 1
ATOM 798 N N . GLU 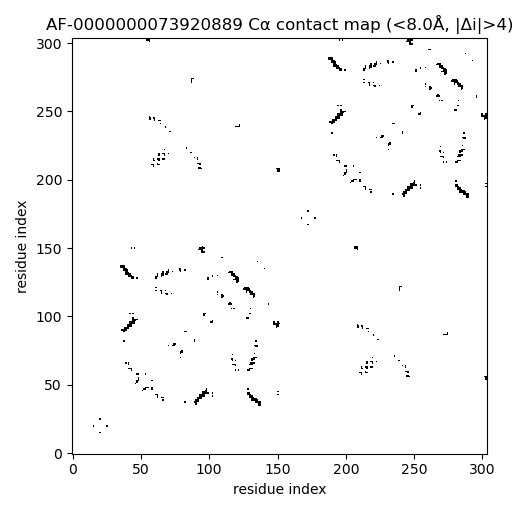A 1 100 ? -9.539 13.844 -9.914 1 98.62 100 GLU A N 1
ATOM 799 C CA . GLU A 1 100 ? -8.156 14.172 -10.25 1 98.62 100 GLU A CA 1
ATOM 800 C C . GLU A 1 100 ? -7.848 15.633 -9.945 1 98.62 100 GLU A C 1
ATOM 802 O O . GLU A 1 100 ? -6.773 15.961 -9.438 1 98.62 100 GLU A O 1
ATOM 807 N N . GLU A 1 101 ? -8.781 16.5 -10.273 1 98.69 101 GLU A N 1
ATOM 808 C CA . GLU A 1 101 ? -8.594 17.922 -10.047 1 98.69 101 GLU A CA 1
ATOM 809 C C . GLU A 1 101 ? -8.312 18.219 -8.57 1 98.69 101 GLU A C 1
ATOM 811 O O . GLU A 1 101 ? -7.363 18.922 -8.242 1 98.69 101 GLU A O 1
ATOM 816 N N . GLN A 1 102 ? -9.117 17.656 -7.719 1 98.81 102 GLN A N 1
ATOM 817 C CA . GLN A 1 102 ? -8.914 17.859 -6.285 1 98.81 102 GLN A CA 1
ATOM 818 C C . GLN A 1 102 ? -7.574 17.297 -5.836 1 98.81 102 GLN A C 1
ATOM 820 O O . GLN A 1 102 ? -6.867 17.906 -5.035 1 98.81 102 GLN A O 1
ATOM 825 N N . LEU A 1 103 ? -7.246 16.172 -6.305 1 98.88 103 LEU A N 1
ATOM 826 C CA . LEU A 1 103 ? -5.98 15.531 -5.961 1 98.88 103 LEU A CA 1
ATOM 827 C C . LEU A 1 103 ? -4.801 16.422 -6.348 1 98.88 103 LEU A C 1
ATOM 829 O O . LEU A 1 103 ? -3.898 16.641 -5.535 1 98.88 103 LEU A O 1
ATOM 833 N N . LYS A 1 104 ? -4.812 16.938 -7.504 1 98.81 104 LYS A N 1
ATOM 834 C CA . LYS A 1 104 ? -3.715 17.75 -8.008 1 98.81 104 LYS A CA 1
ATOM 835 C C . LYS A 1 104 ? -3.643 19.094 -7.277 1 98.81 104 LYS A C 1
ATOM 837 O O . LYS A 1 104 ? -2.557 19.641 -7.07 1 98.81 104 LYS A O 1
ATOM 842 N N . ASN A 1 105 ? -4.777 19.594 -6.906 1 98.81 105 ASN A N 1
ATOM 843 C CA . ASN A 1 105 ? -4.793 20.797 -6.094 1 98.81 105 ASN A CA 1
ATOM 844 C C . ASN A 1 105 ? -4.113 20.578 -4.746 1 98.81 105 ASN A C 1
ATOM 846 O O . ASN A 1 105 ? -3.352 21.438 -4.285 1 98.81 105 ASN A O 1
ATOM 850 N N . ILE A 1 106 ? -4.434 19.5 -4.145 1 98.88 106 ILE A N 1
ATOM 851 C CA . ILE A 1 106 ? -3.807 19.172 -2.871 1 98.88 106 ILE A CA 1
ATOM 852 C C . ILE A 1 106 ? -2.307 18.969 -3.07 1 98.88 106 ILE A C 1
ATOM 854 O O . ILE A 1 106 ? -1.498 19.422 -2.26 1 98.88 106 ILE A O 1
ATOM 858 N N . ALA A 1 107 ? -1.933 18.297 -4.121 1 98.88 107 ALA A N 1
ATOM 859 C CA . ALA A 1 107 ? -0.519 18.125 -4.445 1 98.88 107 ALA A CA 1
ATOM 860 C C . ALA A 1 107 ? 0.197 19.469 -4.531 1 98.88 107 ALA A C 1
ATOM 862 O O . ALA A 1 107 ? 1.297 19.625 -3.998 1 98.88 107 ALA A O 1
ATOM 863 N N . GLN A 1 108 ? -0.434 20.375 -5.199 1 98.81 108 GLN A N 1
ATOM 864 C CA . GLN A 1 108 ? 0.15 21.703 -5.344 1 98.81 108 GLN A CA 1
ATOM 865 C C . GLN A 1 108 ? 0.308 22.391 -3.99 1 98.81 108 GLN A C 1
ATOM 867 O O . GLN A 1 108 ? 1.329 23.031 -3.725 1 98.81 108 GLN A O 1
ATOM 872 N N . LYS A 1 109 ? -0.662 22.219 -3.188 1 98.75 109 LYS A N 1
ATOM 873 C CA . LYS A 1 109 ? -0.589 22.812 -1.85 1 98.75 109 LYS A CA 1
ATOM 874 C C . LYS A 1 109 ? 0.558 22.203 -1.048 1 98.75 109 LYS A C 1
ATOM 876 O O . LYS A 1 109 ? 1.265 22.906 -0.329 1 98.75 109 LYS A O 1
ATOM 881 N N . LEU A 1 110 ? 0.692 20.922 -1.113 1 98.88 110 LEU A N 1
ATOM 882 C CA . LEU A 1 110 ? 1.801 20.25 -0.438 1 98.88 110 LEU A CA 1
ATOM 883 C C . LEU A 1 110 ? 3.141 20.75 -0.962 1 98.88 110 LEU A C 1
ATOM 885 O O . LEU A 1 110 ? 4.059 21.016 -0.182 1 98.88 110 LEU A O 1
ATOM 889 N N . LYS A 1 111 ? 3.211 20.859 -2.256 1 98.75 111 LYS A N 1
ATOM 890 C CA . LYS A 1 111 ? 4.426 21.375 -2.881 1 98.75 111 LYS A CA 1
ATOM 891 C C . LYS A 1 111 ? 4.762 22.781 -2.367 1 98.75 111 LYS A C 1
ATOM 893 O O . LYS A 1 111 ? 5.906 23.047 -1.992 1 98.75 111 LYS A O 1
ATOM 898 N N . ASP A 1 112 ? 3.83 23.625 -2.322 1 98.69 112 ASP A N 1
ATOM 899 C CA . ASP A 1 112 ? 4.012 25 -1.858 1 98.69 112 ASP A CA 1
ATOM 900 C C . ASP A 1 112 ? 4.461 25.031 -0.399 1 98.69 112 ASP A C 1
ATOM 902 O O . ASP A 1 112 ? 5.188 25.938 0.014 1 98.69 112 ASP A O 1
ATOM 906 N N . ALA A 1 113 ? 4.07 24.047 0.336 1 98.62 113 ALA A N 1
ATOM 907 C CA . ALA A 1 113 ? 4.391 23.969 1.759 1 98.62 113 ALA A CA 1
ATOM 908 C C . ALA A 1 113 ? 5.676 23.188 1.992 1 98.62 113 ALA A C 1
ATOM 910 O O . ALA A 1 113 ? 6.062 22.938 3.137 1 98.62 113 ALA A O 1
ATOM 911 N N . ASN A 1 114 ? 6.293 22.641 0.96 1 98.56 114 ASN A N 1
ATOM 912 C CA . ASN A 1 114 ? 7.527 21.859 1.013 1 98.56 114 ASN A CA 1
ATOM 913 C C . ASN A 1 114 ? 7.32 20.531 1.726 1 98.56 114 ASN A C 1
ATOM 915 O O . ASN A 1 114 ? 8.148 20.109 2.539 1 98.56 114 ASN A O 1
ATOM 919 N N . ILE A 1 115 ? 6.156 20 1.508 1 98.88 115 ILE A N 1
ATOM 920 C CA . ILE A 1 115 ? 5.852 18.656 1.99 1 98.88 115 ILE A CA 1
ATOM 921 C C . ILE A 1 115 ? 6.168 17.625 0.901 1 98.88 115 ILE A C 1
ATOM 923 O O . ILE A 1 115 ? 5.738 17.781 -0.246 1 98.88 115 ILE A O 1
ATOM 927 N N . ASP A 1 116 ? 6.895 16.609 1.271 1 98.94 116 ASP A N 1
ATOM 928 C CA . ASP A 1 116 ? 7.305 15.57 0.327 1 98.94 116 ASP A CA 1
ATOM 929 C C . ASP A 1 116 ? 6.156 14.602 0.049 1 98.94 116 ASP A C 1
ATOM 931 O O . ASP A 1 116 ? 5.492 14.133 0.976 1 98.94 116 ASP A O 1
ATOM 935 N N . TYR A 1 117 ? 5.926 14.312 -1.193 1 98.94 117 TYR A N 1
ATOM 936 C CA . TYR A 1 117 ? 4.891 13.367 -1.599 1 98.94 117 TYR A CA 1
ATOM 937 C C . TYR A 1 117 ? 5.246 12.711 -2.928 1 98.94 117 TYR A C 1
ATOM 939 O O . TYR A 1 117 ? 6.215 13.094 -3.58 1 98.94 117 TYR A O 1
ATOM 947 N N . TYR A 1 118 ? 4.57 11.656 -3.244 1 98.94 118 TYR A N 1
ATOM 948 C CA . TYR A 1 118 ? 4.594 11.047 -4.566 1 98.94 118 TYR A CA 1
ATOM 949 C C . TYR A 1 118 ? 3.195 11 -5.172 1 98.94 118 TYR A C 1
ATOM 951 O O . TYR A 1 118 ? 2.254 10.516 -4.539 1 98.94 118 TYR A O 1
ATOM 959 N N . LEU A 1 119 ? 3.072 11.547 -6.301 1 98.88 119 LEU A N 1
ATOM 960 C CA . LEU A 1 119 ? 1.84 11.484 -7.078 1 98.88 119 LEU A CA 1
ATOM 961 C C . LEU A 1 119 ? 1.87 10.312 -8.055 1 98.88 119 LEU A C 1
ATOM 963 O O . LEU A 1 119 ? 2.697 10.281 -8.969 1 98.88 119 LEU A O 1
ATOM 967 N N . TRP A 1 120 ? 0.924 9.359 -7.922 1 98.88 120 TRP A N 1
ATOM 968 C CA . TRP A 1 120 ? 0.948 8.133 -8.711 1 98.88 120 TRP A CA 1
ATOM 969 C C . TRP A 1 120 ? 0.032 8.25 -9.922 1 98.88 120 TRP A C 1
ATOM 971 O O . TRP A 1 120 ? -1.151 8.562 -9.789 1 98.88 120 TRP A O 1
ATOM 981 N N . THR A 1 121 ? 0.583 7.977 -11.016 1 98.75 121 THR A N 1
ATOM 982 C CA . THR A 1 121 ? -0.15 7.875 -12.273 1 98.75 121 THR A CA 1
ATOM 983 C C . THR A 1 121 ? -0.053 6.461 -12.844 1 98.75 121 THR A C 1
ATOM 985 O O . THR A 1 121 ? 1.032 6.008 -13.211 1 98.75 121 THR A O 1
ATOM 988 N N . GLU A 1 122 ? -1.228 5.805 -12.93 1 98.06 122 GLU A N 1
ATOM 989 C CA . GLU A 1 122 ? -1.29 4.438 -13.43 1 98.06 122 GLU A CA 1
ATOM 990 C C . GLU A 1 122 ? -0.925 4.371 -14.914 1 98.06 122 GLU A C 1
ATOM 992 O O . GLU A 1 122 ? -1.441 5.148 -15.719 1 98.06 122 GLU A O 1
ATOM 997 N N . GLN A 1 123 ? 0.054 3.559 -15.148 1 95.56 123 GLN A N 1
ATOM 998 C CA . GLN A 1 123 ? 0.446 3.271 -16.531 1 95.56 123 GLN A CA 1
ATOM 999 C C . GLN A 1 123 ? -0.033 1.888 -16.953 1 95.56 123 GLN A C 1
ATOM 1001 O O . GLN A 1 123 ? -0.175 0.987 -16.125 1 95.56 123 GLN A O 1
ATOM 1006 N N . PRO A 1 124 ? -0.324 1.669 -18.203 1 92.12 124 PRO A N 1
ATOM 1007 C CA . PRO A 1 124 ? -0.169 2.584 -19.328 1 92.12 124 PRO A CA 1
ATOM 1008 C C . PRO A 1 124 ? -1.382 3.49 -19.531 1 92.12 124 PRO A C 1
ATOM 1010 O O . PRO A 1 124 ? -1.368 4.363 -20.391 1 92.12 124 PRO A O 1
ATOM 1013 N N . GLU A 1 125 ? -2.508 3.365 -18.75 1 91.69 125 GLU A N 1
ATOM 1014 C CA . GLU A 1 125 ? -3.74 4.133 -18.906 1 91.69 125 GLU A CA 1
ATOM 1015 C C . GLU A 1 125 ? -3.49 5.625 -18.703 1 91.69 125 GLU A C 1
ATOM 1017 O O . GLU A 1 125 ? -4.305 6.457 -19.094 1 91.69 125 GLU A O 1
ATOM 1022 N N . ASN A 1 126 ? -2.373 5.949 -18.078 1 96.31 126 ASN A N 1
ATOM 1023 C CA . ASN A 1 126 ? -1.989 7.328 -17.797 1 96.31 126 ASN A CA 1
ATOM 1024 C C . ASN A 1 126 ? -3.053 8.047 -16.984 1 96.31 126 ASN A C 1
ATOM 1026 O O . ASN A 1 126 ? -3.49 9.141 -17.344 1 96.31 126 ASN A O 1
ATOM 1030 N N . VAL A 1 127 ? -3.496 7.434 -15.906 1 97.94 127 VAL A N 1
ATOM 1031 C CA . VAL A 1 127 ? -4.5 7.973 -15 1 97.94 127 VAL A CA 1
ATOM 1032 C C . VAL A 1 127 ? -3.869 8.258 -13.641 1 97.94 127 VAL A C 1
ATOM 1034 O O . VAL A 1 127 ? -3.326 7.355 -13 1 97.94 127 VAL A O 1
ATOM 1037 N N . CYS A 1 128 ? -3.979 9.523 -13.227 1 98.75 128 CYS A N 1
ATOM 1038 C CA . CYS A 1 128 ? -3.553 9.891 -11.883 1 98.75 128 CYS A CA 1
ATOM 1039 C C . CYS A 1 128 ? -4.578 9.453 -10.844 1 98.75 128 CYS A C 1
ATOM 1041 O O . CYS A 1 128 ? -5.734 9.875 -10.891 1 98.75 128 CYS A O 1
ATOM 1043 N N . THR A 1 129 ? -4.133 8.617 -9.883 1 98.88 129 THR A N 1
ATOM 1044 C CA . THR A 1 129 ? -5.152 7.941 -9.086 1 98.88 129 THR A CA 1
ATOM 1045 C C . THR A 1 129 ? -4.953 8.234 -7.602 1 98.88 129 THR A C 1
ATOM 1047 O O . THR A 1 129 ? -5.906 8.18 -6.82 1 98.88 129 THR A O 1
ATOM 1050 N N . ALA A 1 130 ? -3.666 8.461 -7.207 1 98.94 130 ALA A N 1
ATOM 1051 C CA . ALA A 1 130 ? -3.383 8.492 -5.777 1 98.94 130 ALA A CA 1
ATOM 1052 C C . ALA A 1 130 ? -2.15 9.336 -5.477 1 98.94 130 ALA A C 1
ATOM 1054 O O . ALA A 1 130 ? -1.341 9.602 -6.371 1 98.94 130 ALA A O 1
ATOM 1055 N N . LEU A 1 131 ? -2.035 9.781 -4.27 1 98.94 131 LEU A N 1
ATOM 1056 C CA . LEU A 1 131 ? -0.906 10.508 -3.709 1 98.94 131 LEU A CA 1
ATOM 1057 C C . LEU A 1 131 ? -0.547 9.977 -2.326 1 98.94 131 LEU A C 1
ATOM 1059 O O . LEU A 1 131 ? -1.433 9.672 -1.525 1 98.94 131 LEU A O 1
ATOM 1063 N N . ALA A 1 132 ? 0.719 9.859 -2.072 1 99 132 ALA A N 1
ATOM 1064 C CA . ALA A 1 132 ? 1.143 9.523 -0.715 1 99 132 ALA A CA 1
ATOM 1065 C C . ALA A 1 132 ? 2.289 10.422 -0.259 1 99 132 ALA A C 1
ATOM 1067 O O . ALA A 1 132 ? 3.176 10.758 -1.049 1 99 132 ALA A O 1
ATOM 1068 N N . THR A 1 133 ? 2.242 10.758 0.971 1 99 133 THR A N 1
ATOM 1069 C CA . THR A 1 133 ? 3.377 11.461 1.561 1 99 133 THR A CA 1
ATOM 1070 C C . THR A 1 133 ? 4.422 10.469 2.064 1 99 133 THR A C 1
ATOM 1072 O O . THR A 1 133 ? 4.113 9.297 2.291 1 99 133 THR A O 1
ATOM 1075 N N . ARG A 1 134 ? 5.695 10.961 2.189 1 98.88 134 ARG A N 1
ATOM 1076 C CA . ARG A 1 134 ? 6.559 10.188 3.078 1 98.88 134 ARG A CA 1
ATOM 1077 C C . ARG A 1 134 ? 6.059 10.242 4.516 1 98.88 134 ARG A C 1
ATOM 1079 O O . ARG A 1 134 ? 5.121 10.984 4.824 1 98.88 134 ARG A O 1
ATOM 1086 N N . PRO A 1 135 ? 6.574 9.391 5.418 1 98.81 135 PRO A N 1
ATOM 1087 C CA . PRO A 1 135 ? 6.137 9.453 6.816 1 98.81 135 PRO A CA 1
ATOM 1088 C C . PRO A 1 135 ? 6.492 10.781 7.484 1 98.81 135 PRO A C 1
ATOM 1090 O O . PRO A 1 135 ? 7.578 11.328 7.25 1 98.81 135 PRO A O 1
ATOM 1093 N N . TYR A 1 136 ? 5.57 11.289 8.258 1 98.69 136 TYR A N 1
ATOM 1094 C CA . TYR A 1 136 ? 5.723 12.484 9.078 1 98.69 136 TYR A CA 1
ATOM 1095 C C . TYR A 1 136 ? 5.16 12.258 10.477 1 98.69 136 TYR A C 1
ATOM 1097 O O . TYR A 1 136 ? 4.324 11.375 10.68 1 98.69 136 TYR A O 1
ATOM 1105 N N . GLU A 1 137 ? 5.695 13.062 11.367 1 97.56 137 GLU A N 1
ATOM 1106 C CA . GLU A 1 137 ? 4.941 13.195 12.609 1 97.56 137 GLU A CA 1
ATOM 1107 C C . GLU A 1 137 ? 3.529 13.711 12.352 1 97.56 137 GLU A C 1
ATOM 1109 O O . GLU A 1 137 ? 3.348 14.703 11.633 1 97.56 137 GLU A O 1
ATOM 1114 N N . LYS A 1 138 ? 2.598 13.023 12.922 1 97.5 138 LYS A N 1
ATOM 1115 C CA . LYS A 1 138 ? 1.205 13.336 12.617 1 97.5 138 LYS A CA 1
ATOM 1116 C C . LYS A 1 138 ? 0.89 14.797 12.922 1 97.5 138 LYS A C 1
ATOM 1118 O O . LYS A 1 138 ? 0.231 15.477 12.133 1 97.5 138 LYS A O 1
ATOM 1123 N N . SER A 1 139 ? 1.348 15.305 14.023 1 96.19 139 SER A N 1
ATOM 1124 C CA . SER A 1 139 ? 1.054 16.656 14.469 1 96.19 139 SER A CA 1
ATOM 1125 C C . SER A 1 139 ? 1.597 17.703 13.484 1 96.19 139 SER A C 1
ATOM 1127 O O . SER A 1 139 ? 1.099 18.828 13.422 1 96.19 139 SER A O 1
ATOM 1129 N N . MET A 1 140 ? 2.539 17.344 12.656 1 96.31 140 MET A N 1
ATOM 1130 C CA . MET A 1 140 ? 3.195 18.281 11.742 1 96.31 140 MET A CA 1
ATOM 1131 C C . MET A 1 140 ? 2.498 18.297 10.391 1 96.31 140 MET A C 1
ATOM 1133 O O . MET A 1 140 ? 2.609 19.266 9.641 1 96.31 140 MET A O 1
ATOM 1137 N N . ILE A 1 141 ? 1.771 17.219 10.094 1 98.19 141 ILE A N 1
ATOM 1138 C CA . ILE A 1 141 ? 1.332 17.094 8.711 1 98.19 141 ILE A CA 1
ATOM 1139 C C . ILE A 1 141 ? -0.194 17.109 8.648 1 98.19 141 ILE A C 1
ATOM 1141 O O . ILE A 1 141 ? -0.774 17.469 7.617 1 98.19 141 ILE A O 1
ATOM 1145 N N . GLN A 1 142 ? -0.872 16.812 9.688 1 98 142 GLN A N 1
ATOM 1146 C CA . GLN A 1 142 ? -2.309 16.562 9.68 1 98 142 GLN A CA 1
ATOM 1147 C C . GLN A 1 142 ? -3.082 17.781 9.195 1 98 142 GLN A C 1
ATOM 1149 O O . GLN A 1 142 ? -4.133 17.656 8.562 1 98 142 GLN A O 1
ATOM 1154 N N . SER A 1 143 ? -2.602 18.938 9.438 1 98.19 143 SER A N 1
ATOM 1155 C CA . SER A 1 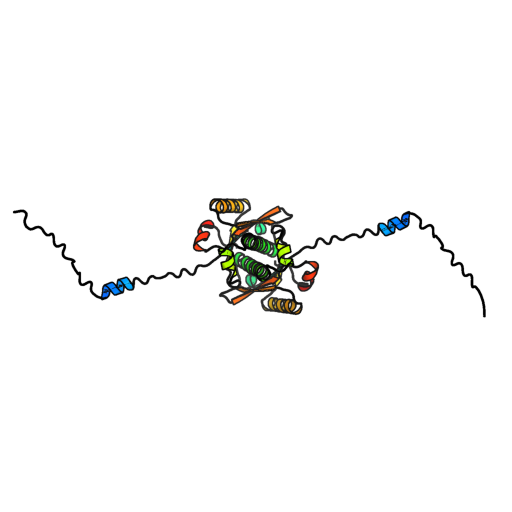143 ? -3.32 20.172 9.109 1 98.19 143 SER A CA 1
ATOM 1156 C C . SER A 1 143 ? -3.438 20.344 7.598 1 98.19 143 SER A C 1
ATOM 1158 O O . SER A 1 143 ? -4.328 21.047 7.121 1 98.19 143 SER A O 1
ATOM 1160 N N . HIS A 1 144 ? -2.547 19.75 6.789 1 98.62 144 HIS A N 1
ATOM 1161 C CA . HIS A 1 144 ? -2.562 19.891 5.34 1 98.62 144 HIS A CA 1
ATOM 1162 C C . HIS A 1 144 ? -3.711 19.094 4.727 1 98.62 144 HIS A C 1
ATOM 1164 O O . HIS A 1 144 ? -4.031 19.266 3.547 1 98.62 144 HIS A O 1
ATOM 1170 N N . PHE A 1 145 ? -4.387 18.281 5.531 1 98.69 145 PHE A N 1
ATOM 1171 C CA . PHE A 1 145 ? -5.438 17.406 5.012 1 98.69 145 PHE A CA 1
ATOM 1172 C C . PHE A 1 145 ? -6.766 17.703 5.699 1 98.69 145 PHE A C 1
ATOM 1174 O O . PHE A 1 145 ? -7.688 16.875 5.648 1 98.69 145 PHE A O 1
ATOM 1181 N N . LYS A 1 146 ? -6.812 18.812 6.332 1 97.62 146 LYS A N 1
ATOM 1182 C CA . LYS A 1 146 ? -8.055 19.234 6.988 1 97.62 146 LYS A CA 1
ATOM 1183 C C . LYS A 1 146 ? -9.211 19.25 6 1 97.62 146 LYS A C 1
ATOM 1185 O O . LYS A 1 146 ? -9.07 19.719 4.871 1 97.62 146 LYS A O 1
ATOM 1190 N N . GLY A 1 147 ? -10.336 18.688 6.414 1 97.62 147 GLY A N 1
ATOM 1191 C CA . GLY A 1 147 ? -11.523 18.688 5.57 1 97.62 147 GLY A CA 1
ATOM 1192 C C . GLY A 1 147 ? -11.695 17.406 4.777 1 97.62 147 GLY A C 1
ATOM 1193 O O . GLY A 1 147 ? -12.789 17.125 4.281 1 97.62 147 GLY A O 1
ATOM 1194 N N . LEU A 1 148 ? -10.664 16.734 4.602 1 98.44 148 LEU A N 1
ATOM 1195 C CA . LEU A 1 148 ? -10.773 15.445 3.916 1 98.44 148 LEU A CA 1
ATOM 1196 C C . LEU A 1 148 ? -11.266 14.359 4.871 1 98.44 148 LEU A C 1
ATOM 1198 O O . LEU A 1 148 ? -10.93 14.375 6.059 1 98.44 148 LEU A O 1
ATOM 1202 N N . LYS A 1 149 ? -11.961 13.453 4.344 1 98.31 149 LYS A N 1
ATOM 1203 C CA . LYS A 1 149 ? -12.492 12.344 5.125 1 98.31 149 LYS A CA 1
ATOM 1204 C C . LYS A 1 149 ? -11.766 11.039 4.793 1 98.31 149 LYS A C 1
ATOM 1206 O O . LYS A 1 149 ? -11.219 10.891 3.699 1 98.31 149 LYS A O 1
ATOM 1211 N N . LEU A 1 150 ? -11.789 10.133 5.754 1 98.44 150 LEU A N 1
ATOM 1212 C CA . LEU A 1 150 ? -11.289 8.789 5.484 1 98.44 150 LEU A CA 1
ATOM 1213 C C . LEU A 1 150 ? -11.992 8.188 4.266 1 98.44 150 LEU A C 1
ATOM 1215 O O . LEU A 1 150 ? -13.188 8.406 4.059 1 98.44 150 LEU A O 1
ATOM 1219 N N . LEU A 1 151 ? -11.281 7.469 3.504 1 98.44 151 LEU A N 1
ATOM 1220 C CA . LEU A 1 151 ? -11.875 6.801 2.352 1 98.44 151 LEU A CA 1
ATOM 1221 C C . LEU A 1 151 ? -12.984 5.844 2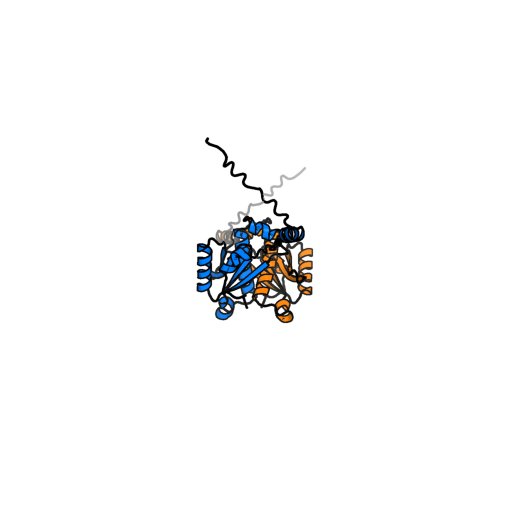.787 1 98.44 151 LEU A C 1
ATOM 1223 O O . LEU A 1 151 ? -12.805 5.078 3.734 1 98.44 151 LEU A O 1
ATOM 1227 N N . SER A 1 152 ? -14.164 5.906 2.143 1 92.38 152 SER A N 1
ATOM 1228 C CA . SER A 1 152 ? -15.312 5.07 2.463 1 92.38 152 SER A CA 1
ATOM 1229 C C . SER A 1 152 ? -16.062 4.66 1.202 1 92.38 152 SER A C 1
ATOM 1231 O O . SER A 1 152 ? -15.984 5.336 0.174 1 92.38 152 SER A O 1
ATOM 1233 N N . MET B 1 1 ? 50.688 -60.188 -44.531 1 26.66 1 MET B N 1
ATOM 1234 C CA . MET B 1 1 ? 50.062 -59.25 -43.594 1 26.66 1 MET B CA 1
ATOM 1235 C C . MET B 1 1 ? 49.5 -58.031 -44.344 1 26.66 1 MET B C 1
ATOM 1237 O O . MET B 1 1 ? 50.219 -57.312 -45 1 26.66 1 MET B O 1
ATOM 1241 N N . LEU B 1 2 ? 48.156 -57.781 -44.594 1 22.72 2 LEU B N 1
ATOM 1242 C CA . LEU B 1 2 ? 47.312 -57.594 -45.781 1 22.72 2 LEU B CA 1
ATOM 1243 C C . LEU B 1 2 ? 47.375 -56.125 -46.25 1 22.72 2 LEU B C 1
ATOM 1245 O O . LEU B 1 2 ? 47.844 -55.25 -45.531 1 22.72 2 LEU B O 1
ATOM 1249 N N . PHE B 1 3 ? 46.156 -55.562 -46.781 1 22.17 3 PHE B N 1
ATOM 1250 C CA . PHE B 1 3 ? 45.25 -54.812 -47.688 1 22.17 3 PHE B CA 1
ATOM 1251 C C . PHE B 1 3 ? 45.125 -53.375 -47.219 1 22.17 3 PHE B C 1
ATOM 1253 O O . PHE B 1 3 ? 44.906 -53.094 -46.062 1 22.17 3 PHE B O 1
ATOM 1260 N N . ARG B 1 4 ? 45.812 -52.281 -47.906 1 27.16 4 ARG B N 1
ATOM 1261 C CA . ARG B 1 4 ? 45.75 -50.875 -48.25 1 27.16 4 ARG B CA 1
ATOM 1262 C C . ARG B 1 4 ? 44.312 -50.406 -48.5 1 27.16 4 ARG B C 1
ATOM 1264 O O . ARG B 1 4 ? 43.781 -50.531 -49.594 1 27.16 4 ARG B O 1
ATOM 1271 N N . LEU B 1 5 ? 43.312 -50.906 -47.719 1 25.17 5 LEU B N 1
ATOM 1272 C CA . LEU B 1 5 ? 41.906 -50.656 -48.062 1 25.17 5 LEU B CA 1
ATOM 1273 C C . LEU B 1 5 ? 41.625 -49.188 -48.312 1 25.17 5 LEU B C 1
ATOM 1275 O O . LEU B 1 5 ? 42.062 -48.344 -47.5 1 25.17 5 LEU B O 1
ATOM 1279 N N . TYR B 1 6 ? 41.25 -48.719 -49.531 1 23.23 6 TYR B N 1
ATOM 1280 C CA . TYR B 1 6 ? 40.812 -47.594 -50.344 1 23.23 6 TYR B CA 1
ATOM 1281 C C . TYR B 1 6 ? 39.656 -46.844 -49.688 1 23.23 6 TYR B C 1
ATOM 1283 O O . TYR B 1 6 ? 39.25 -45.781 -50.156 1 23.23 6 TYR B O 1
ATOM 1291 N N . SER B 1 7 ? 38.875 -47.281 -48.75 1 23.38 7 SER B N 1
ATOM 1292 C CA . SER B 1 7 ? 37.5 -46.844 -48.969 1 23.38 7 SER B CA 1
ATOM 1293 C C . SER B 1 7 ? 37.375 -45.344 -48.938 1 23.38 7 SER B C 1
ATOM 1295 O O . SER B 1 7 ? 37.75 -44.688 -47.938 1 23.38 7 SER B O 1
ATOM 1297 N N . LYS B 1 8 ? 37.469 -44.562 -50.094 1 25.84 8 LYS B N 1
ATOM 1298 C CA . LYS B 1 8 ? 37.219 -43.219 -50.625 1 25.84 8 LYS B CA 1
ATOM 1299 C C . LYS B 1 8 ? 35.844 -42.75 -50.219 1 25.84 8 LYS B C 1
ATOM 1301 O O . LYS B 1 8 ? 34.844 -43.219 -50.781 1 25.84 8 LYS B O 1
ATOM 1306 N N . GLN B 1 9 ? 35.375 -42.625 -49 1 23.84 9 GLN B N 1
ATOM 1307 C CA . GLN B 1 9 ? 34.062 -42.094 -48.625 1 23.84 9 GLN B CA 1
ATOM 1308 C C . GLN B 1 9 ? 33.781 -40.75 -49.281 1 23.84 9 GLN B C 1
ATOM 1310 O O . GLN B 1 9 ? 34.562 -39.812 -49.156 1 23.84 9 GLN B O 1
ATOM 1315 N N . SER B 1 10 ? 33.125 -40.656 -50.5 1 24.33 10 SER B N 1
ATOM 1316 C CA . SER B 1 10 ? 32.5 -39.625 -51.344 1 24.33 10 SER B CA 1
ATOM 1317 C C . SER B 1 10 ? 31.75 -38.594 -50.5 1 24.33 10 SER B C 1
ATOM 1319 O O . SER B 1 10 ? 30.891 -38.969 -49.688 1 24.33 10 SER B O 1
ATOM 1321 N N . ILE B 1 11 ? 32.281 -37.438 -50.219 1 27.69 11 ILE B N 1
ATOM 1322 C CA . ILE B 1 11 ? 31.828 -36.156 -49.688 1 27.69 11 ILE B CA 1
ATOM 1323 C C . ILE B 1 11 ? 30.609 -35.688 -50.469 1 27.69 11 ILE B C 1
ATOM 1325 O O . ILE B 1 11 ? 30.688 -35.406 -51.656 1 27.69 11 ILE B O 1
ATOM 1329 N N . ILE B 1 12 ? 29.469 -36.375 -50.469 1 26.02 12 ILE B N 1
ATOM 1330 C CA . ILE B 1 12 ? 28.25 -35.906 -51.125 1 26.02 12 ILE B CA 1
ATOM 1331 C C . ILE B 1 12 ? 27.953 -34.469 -50.719 1 26.02 12 ILE B C 1
ATOM 1333 O O . ILE B 1 12 ? 27.75 -34.188 -49.531 1 26.02 12 ILE B O 1
ATOM 1337 N N . THR B 1 13 ? 28.562 -33.438 -51.344 1 27.53 13 THR B N 1
ATOM 1338 C CA . THR B 1 13 ? 28.25 -32.031 -51.406 1 27.53 13 THR B CA 1
ATOM 1339 C C . THR B 1 13 ? 26.766 -31.797 -51.719 1 27.53 13 THR B C 1
ATOM 1341 O O . THR B 1 13 ? 26.359 -31.953 -52.875 1 27.53 13 THR B O 1
ATOM 1344 N N . ALA B 1 14 ? 25.859 -32.469 -51.031 1 27.62 14 ALA B N 1
ATOM 1345 C CA . ALA B 1 14 ? 24.469 -32.156 -51.312 1 27.62 14 ALA B CA 1
ATOM 1346 C C . ALA B 1 14 ? 24.25 -30.641 -51.406 1 27.62 14 ALA B C 1
ATOM 1348 O O . ALA B 1 14 ? 24.75 -29.875 -50.562 1 27.62 14 ALA B O 1
ATOM 1349 N N . LYS B 1 15 ? 24.141 -30.109 -52.688 1 30.3 15 LYS B N 1
ATOM 1350 C CA . LYS B 1 15 ? 23.672 -28.812 -53.156 1 30.3 15 LYS B CA 1
ATOM 1351 C C . LYS B 1 15 ? 22.453 -28.344 -52.344 1 30.3 15 LYS B C 1
ATOM 1353 O O . LYS B 1 15 ? 21.344 -28.859 -52.562 1 30.3 15 LYS B O 1
ATOM 1358 N N . TYR B 1 16 ? 22.531 -28.297 -51.031 1 31.25 16 TYR B N 1
ATOM 1359 C CA . TYR B 1 16 ? 21.5 -27.719 -50.188 1 31.25 16 TYR B CA 1
ATOM 1360 C C . TYR B 1 16 ? 21.047 -26.359 -50.688 1 31.25 16 TYR B C 1
ATOM 1362 O O . TYR B 1 16 ? 21.875 -25.469 -50.906 1 31.25 16 TYR B O 1
ATOM 1370 N N . THR B 1 17 ? 20.031 -26.359 -51.688 1 31.94 17 THR B N 1
ATOM 1371 C CA . THR B 1 17 ? 19.344 -25.203 -52.25 1 31.94 17 THR B CA 1
ATOM 1372 C C . THR B 1 17 ? 19.062 -24.172 -51.156 1 31.94 17 THR B C 1
ATOM 1374 O O . THR B 1 17 ? 18.969 -24.5 -49.969 1 31.94 17 THR B O 1
ATOM 1377 N N . SER B 1 18 ? 19.234 -22.781 -51.531 1 37.09 18 SER B N 1
ATOM 1378 C CA . SER B 1 18 ? 19.203 -21.484 -50.844 1 37.09 18 SER B CA 1
ATOM 1379 C C . SER B 1 18 ? 17.969 -21.375 -49.969 1 37.09 18 SER B C 1
ATOM 1381 O O . SER B 1 18 ? 18.016 -20.734 -48.906 1 37.09 18 SER B O 1
ATOM 1383 N N . SER B 1 19 ? 16.875 -21.938 -50.438 1 40.06 19 SER B N 1
ATOM 1384 C CA . SER B 1 19 ? 15.641 -21.562 -49.75 1 40.06 19 SER B CA 1
ATOM 1385 C C . SER B 1 19 ? 15.586 -22.188 -48.375 1 40.06 19 SER B C 1
ATOM 1387 O O . SER B 1 19 ? 14.992 -21.609 -47.438 1 40.06 19 SER B O 1
ATOM 1389 N N . THR B 1 20 ? 16.016 -23.453 -48.219 1 41.25 20 THR B N 1
ATOM 1390 C CA . THR B 1 20 ? 15.781 -24.078 -46.938 1 41.25 20 THR B CA 1
ATOM 1391 C C . THR B 1 20 ? 16.719 -23.5 -45.875 1 41.25 20 THR B C 1
ATOM 1393 O O . THR B 1 20 ? 16.422 -23.594 -44.688 1 41.25 20 THR B O 1
ATOM 1396 N N . GLN B 1 21 ? 17.969 -23.156 -46.312 1 35.81 21 GLN B N 1
ATOM 1397 C CA . GLN B 1 21 ? 18.781 -22.609 -45.25 1 35.81 21 GLN B CA 1
ATOM 1398 C C . GLN B 1 21 ? 18.156 -21.344 -44.656 1 35.81 21 GLN B C 1
ATOM 1400 O O . GLN B 1 21 ? 18.453 -20.969 -43.531 1 35.81 21 GLN B O 1
ATOM 1405 N N . LEU B 1 22 ? 17.562 -20.656 -45.688 1 38.5 22 LEU B N 1
ATOM 1406 C CA . LEU B 1 22 ? 16.922 -19.469 -45.125 1 38.5 22 LEU B CA 1
ATOM 1407 C C . LEU B 1 22 ? 15.797 -19.844 -44.156 1 38.5 22 LEU B C 1
ATOM 1409 O O . LEU B 1 22 ? 15.477 -19.094 -43.25 1 38.5 22 LEU B O 1
ATOM 1413 N N . SER B 1 23 ? 15.172 -20.953 -44.562 1 40.53 23 SER B N 1
ATOM 1414 C CA . SER B 1 23 ? 14.117 -21.297 -43.594 1 40.53 23 SER B CA 1
ATOM 1415 C C . SER B 1 23 ? 14.695 -21.703 -42.25 1 40.53 23 SER B C 1
ATOM 1417 O O . SER B 1 23 ? 14.062 -21.5 -41.219 1 40.53 23 SER B O 1
ATOM 1419 N N . LEU B 1 24 ? 15.773 -22.5 -42.25 1 42.47 24 LEU B N 1
ATOM 1420 C CA . LEU B 1 24 ? 16.328 -22.828 -40.938 1 42.47 24 LEU B CA 1
ATOM 1421 C C . LEU B 1 24 ? 16.797 -21.578 -40.219 1 42.47 24 LEU B C 1
ATOM 1423 O O . LEU B 1 24 ? 16.672 -21.469 -38.969 1 42.47 24 LEU B O 1
ATOM 1427 N N . VAL B 1 25 ? 17.562 -20.766 -40.969 1 41.62 25 VAL B N 1
ATOM 1428 C CA . VAL B 1 25 ? 17.953 -19.547 -40.281 1 41.62 25 VAL B CA 1
ATOM 1429 C C . VAL B 1 25 ? 16.719 -18.734 -39.906 1 41.62 25 VAL B C 1
ATOM 1431 O O . VAL B 1 25 ? 16.766 -17.906 -39 1 41.62 25 VAL B O 1
ATOM 1434 N N . PHE B 1 26 ? 15.727 -18.75 -40.844 1 39.06 26 PHE B N 1
ATOM 1435 C CA . PHE B 1 26 ? 14.547 -18.094 -40.281 1 39.06 26 PHE B CA 1
ATOM 1436 C C . PHE B 1 26 ? 13.977 -18.906 -39.125 1 39.06 26 PHE B C 1
ATOM 1438 O O . PHE B 1 26 ? 12.758 -19.062 -39.031 1 39.06 26 PHE B O 1
ATOM 1445 N N . SER B 1 27 ? 14.383 -20.172 -38.875 1 39.81 27 SER B N 1
ATOM 1446 C CA . SER B 1 27 ? 14.055 -20.406 -37.469 1 39.81 27 SER B CA 1
ATOM 1447 C C . SER B 1 27 ? 14.25 -19.156 -36.656 1 39.81 27 SER B C 1
ATOM 1449 O O . SER B 1 27 ? 15.383 -18.719 -36.406 1 39.81 27 SER B O 1
ATOM 1451 N N . VAL B 1 28 ? 13.57 -18.078 -36.969 1 40.41 28 VAL B N 1
ATOM 1452 C CA . VAL B 1 28 ? 13.297 -16.922 -36.125 1 40.41 28 VAL B CA 1
ATOM 1453 C C . VAL B 1 28 ? 13.43 -17.297 -34.656 1 40.41 28 VAL B C 1
ATOM 1455 O O . VAL B 1 28 ? 12.695 -18.156 -34.156 1 40.41 28 VAL B O 1
ATOM 1458 N N . LEU B 1 29 ? 14.602 -17.578 -34.094 1 41.59 29 LEU B N 1
ATOM 1459 C CA . LEU B 1 29 ? 14.672 -17.328 -32.656 1 41.59 29 LEU B CA 1
ATOM 1460 C C . LEU B 1 29 ? 13.586 -16.359 -32.219 1 41.59 29 LEU B C 1
ATOM 1462 O O . LEU B 1 29 ? 13.664 -15.156 -32.5 1 41.59 29 LEU B O 1
ATOM 1466 N N . TYR B 1 30 ? 12.312 -16.5 -32.5 1 40.84 30 TYR B N 1
ATOM 1467 C CA . TYR B 1 30 ? 11.375 -15.75 -31.688 1 40.84 30 TYR B CA 1
ATOM 1468 C C . TYR B 1 30 ? 11.953 -15.492 -30.312 1 40.84 30 TYR B C 1
ATOM 1470 O O . TYR B 1 30 ? 12.109 -16.422 -29.5 1 40.84 30 TYR B O 1
ATOM 1478 N N . VAL B 1 31 ? 13.094 -14.914 -30.141 1 41.34 31 VAL B N 1
ATOM 1479 C CA . VAL B 1 31 ? 13.406 -14.328 -28.844 1 41.34 31 VAL B CA 1
ATOM 1480 C C . VAL B 1 31 ? 12.125 -13.852 -28.156 1 41.34 31 VAL B C 1
ATOM 1482 O O . VAL B 1 31 ? 11.516 -12.867 -28.594 1 41.34 31 VAL B O 1
ATOM 1485 N N . TYR B 1 32 ? 11.156 -14.703 -27.906 1 43.19 32 TYR B N 1
ATOM 1486 C CA . TYR B 1 32 ? 10.148 -14.266 -26.953 1 43.19 32 TYR B CA 1
ATOM 1487 C C . TYR B 1 32 ? 10.742 -13.328 -25.906 1 43.19 32 TYR B C 1
ATOM 1489 O O . TYR B 1 32 ? 11.57 -13.742 -25.094 1 43.19 32 TYR B O 1
ATOM 1497 N N . ILE B 1 33 ? 11.281 -12.273 -26.359 1 46.12 33 ILE B N 1
ATOM 1498 C CA . ILE B 1 33 ? 11.57 -11.266 -25.344 1 46.12 33 ILE B CA 1
ATOM 1499 C C . ILE B 1 33 ? 10.5 -11.312 -24.25 1 46.12 33 ILE B C 1
ATOM 1501 O O . ILE B 1 33 ? 9.367 -10.891 -24.469 1 46.12 33 ILE B O 1
ATOM 1505 N N . VAL B 1 34 ? 10.422 -12.445 -23.641 1 51.34 34 VAL B N 1
ATOM 1506 C CA . VAL B 1 34 ? 9.547 -12.461 -22.469 1 51.34 34 VAL B CA 1
ATOM 1507 C C . VAL B 1 34 ? 9.797 -11.219 -21.625 1 51.34 34 VAL B C 1
ATOM 1509 O O . VAL B 1 34 ? 10.906 -11 -21.141 1 51.34 34 VAL B O 1
ATOM 1512 N N . ILE B 1 35 ? 9.266 -10.117 -22.094 1 61.69 35 ILE B N 1
ATOM 1513 C CA . ILE B 1 35 ? 9.305 -8.953 -21.219 1 61.69 35 ILE B CA 1
ATOM 1514 C C . ILE B 1 35 ? 9.062 -9.375 -19.781 1 61.69 35 ILE B C 1
ATOM 1516 O O . ILE B 1 35 ? 8.023 -9.977 -19.469 1 61.69 35 ILE B O 1
ATOM 1520 N N . MET B 1 36 ? 10.156 -9.602 -19.047 1 79.06 36 MET B N 1
ATOM 1521 C CA . MET B 1 36 ? 10.117 -9.977 -17.641 1 79.06 36 MET B CA 1
ATOM 1522 C C . MET B 1 36 ? 9.328 -8.953 -16.828 1 79.06 36 MET B C 1
ATOM 1524 O O . MET B 1 36 ? 9.734 -7.797 -16.719 1 79.06 36 MET B O 1
ATOM 1528 N N . VAL B 1 37 ? 8.062 -9.328 -16.531 1 91.88 37 VAL B N 1
ATOM 1529 C CA . VAL B 1 37 ? 7.234 -8.453 -15.711 1 91.88 37 VAL B CA 1
ATOM 1530 C C . VAL B 1 37 ? 7.41 -8.812 -14.234 1 91.88 37 VAL B C 1
ATOM 1532 O O . VAL B 1 37 ? 7.227 -9.969 -13.844 1 91.88 37 VAL B O 1
ATOM 1535 N N . PHE B 1 38 ? 7.996 -7.902 -13.484 1 97.69 38 PHE B N 1
ATOM 1536 C CA . PHE B 1 38 ? 8.062 -8.086 -12.047 1 97.69 38 PHE B CA 1
ATOM 1537 C C . PHE B 1 38 ? 6.789 -7.59 -11.375 1 97.69 38 PHE B C 1
ATOM 1539 O O . PHE B 1 38 ? 6.242 -6.551 -11.758 1 97.69 38 PHE B O 1
ATOM 1546 N N . VAL B 1 39 ? 6.328 -8.438 -10.398 1 98.62 39 VAL B N 1
ATOM 1547 C CA . VAL B 1 39 ? 5.086 -8.102 -9.711 1 98.62 39 VAL B CA 1
ATOM 1548 C C . VAL B 1 39 ? 5.238 -8.336 -8.211 1 98.62 39 VAL B C 1
ATOM 1550 O O . VAL B 1 39 ? 6.059 -9.156 -7.785 1 98.62 39 VAL B O 1
ATOM 1553 N N . GLN B 1 40 ? 4.586 -7.586 -7.426 1 98.94 40 GLN B N 1
ATOM 1554 C CA . GLN B 1 40 ? 4.34 -7.891 -6.02 1 98.94 40 GLN B CA 1
ATOM 1555 C C . GLN B 1 40 ? 2.914 -8.391 -5.809 1 98.94 40 GLN B C 1
ATOM 1557 O O . GLN B 1 40 ? 1.951 -7.746 -6.227 1 98.94 40 GLN B O 1
ATOM 1562 N N . TYR B 1 41 ? 2.781 -9.547 -5.195 1 99 41 TYR B N 1
ATOM 1563 C CA . TYR B 1 41 ? 1.469 -10.062 -4.812 1 99 41 TYR B CA 1
ATOM 1564 C C . TYR B 1 41 ? 1.093 -9.609 -3.408 1 99 41 TYR B C 1
ATOM 1566 O O . TYR B 1 41 ? 1.932 -9.609 -2.504 1 99 41 TYR B O 1
ATOM 1574 N N . ILE B 1 42 ? -0.124 -9.227 -3.242 1 99 42 ILE B N 1
ATOM 1575 C CA . ILE B 1 42 ? -0.717 -8.828 -1.97 1 99 42 ILE B CA 1
ATOM 1576 C C . ILE B 1 42 ? -2.004 -9.617 -1.732 1 99 42 ILE B C 1
ATOM 1578 O O . ILE B 1 42 ? -2.895 -9.633 -2.584 1 99 42 ILE B O 1
ATOM 1582 N N . LEU B 1 43 ? -2.08 -10.305 -0.66 1 99 43 LEU B N 1
ATOM 1583 C CA . LEU B 1 43 ? -3.271 -11.039 -0.257 1 99 43 LEU B CA 1
ATOM 1584 C C . LEU B 1 43 ? -3.975 -10.344 0.904 1 99 43 LEU B C 1
ATOM 1586 O O . LEU B 1 43 ? -3.346 -10.031 1.916 1 99 43 LEU B O 1
ATOM 1590 N N . LEU B 1 44 ? -5.227 -10.156 0.756 1 98.94 44 LEU B N 1
ATOM 1591 C CA . LEU B 1 44 ? -6.039 -9.508 1.778 1 98.94 44 LEU B CA 1
ATOM 1592 C C . LEU B 1 44 ? -7.215 -10.391 2.182 1 98.94 44 LEU B C 1
ATOM 1594 O O . LEU B 1 44 ? -7.852 -11.008 1.328 1 98.94 44 LEU B O 1
ATOM 1598 N N . ARG B 1 45 ? -7.383 -10.422 3.451 1 98.88 45 ARG B N 1
ATOM 1599 C CA . ARG B 1 45 ? -8.555 -11.133 3.955 1 98.88 45 ARG B CA 1
ATOM 1600 C C . ARG B 1 45 ? -9.836 -10.422 3.553 1 98.88 45 ARG B C 1
ATOM 1602 O O . ARG B 1 45 ? -9.992 -9.219 3.797 1 98.88 45 ARG B O 1
ATOM 1609 N N . ARG B 1 46 ? -10.812 -11.164 3.061 1 98.56 46 ARG B N 1
ATOM 1610 C CA . ARG B 1 46 ? -12.117 -10.641 2.684 1 98.56 46 ARG B CA 1
ATOM 1611 C C . ARG B 1 46 ? -12.984 -10.383 3.914 1 98.56 46 ARG B C 1
ATOM 1613 O O . ARG B 1 46 ? -13.758 -9.422 3.945 1 98.56 46 ARG B O 1
ATOM 1620 N N . ASP B 1 47 ? -12.859 -11.219 4.891 1 98.62 47 ASP B N 1
ATOM 1621 C CA . ASP B 1 47 ? -13.766 -11.172 6.035 1 98.62 47 ASP B CA 1
ATOM 1622 C C . ASP B 1 47 ? -13.5 -9.938 6.891 1 98.62 47 ASP B C 1
ATOM 1624 O O . ASP B 1 47 ? -14.297 -9.602 7.773 1 98.62 47 ASP B O 1
ATOM 1628 N N . ILE B 1 48 ? -12.391 -9.234 6.676 1 98.06 48 ILE B N 1
ATOM 1629 C CA . ILE B 1 48 ? -12.133 -7.996 7.41 1 98.06 48 ILE B CA 1
ATOM 1630 C C . ILE B 1 48 ? -13.195 -6.961 7.07 1 98.06 48 ILE B C 1
ATOM 1632 O O . ILE B 1 48 ? -13.641 -6.207 7.938 1 98.06 48 ILE B O 1
ATOM 1636 N N . SER B 1 49 ? -13.562 -6.914 5.84 1 96.56 49 SER B N 1
ATOM 1637 C CA . SER B 1 49 ? -14.641 -6.027 5.414 1 96.56 49 SER B CA 1
ATOM 1638 C C . SER B 1 49 ? -16 -6.66 5.645 1 96.56 49 SER B C 1
ATOM 1640 O O . SER B 1 49 ? -16.875 -6.062 6.281 1 96.56 49 SER B O 1
ATOM 1642 N N . THR B 1 50 ? -16.234 -7.879 5.238 1 96.81 50 THR B N 1
ATOM 1643 C CA . THR B 1 50 ? -17.547 -8.484 5.141 1 96.81 50 THR B CA 1
ATOM 1644 C C . THR B 1 50 ? -18.031 -8.945 6.512 1 96.81 50 THR B C 1
ATOM 1646 O O . THR B 1 50 ? -19.234 -8.961 6.781 1 96.81 50 THR B O 1
ATOM 1649 N N . VAL B 1 51 ? -17.125 -9.352 7.355 1 96.69 51 VAL B N 1
ATOM 1650 C CA . VAL B 1 51 ? -17.5 -9.898 8.656 1 96.69 51 VAL B CA 1
ATOM 1651 C C . VAL B 1 51 ? -17.156 -8.891 9.75 1 96.69 51 VAL B C 1
ATOM 1653 O O . VAL B 1 51 ? -18 -8.555 10.586 1 96.69 51 VAL B O 1
ATOM 1656 N N . LEU B 1 52 ? -16.016 -8.297 9.648 1 96.25 52 LEU B N 1
ATOM 1657 C CA . LEU B 1 52 ? -15.578 -7.391 10.703 1 96.25 52 LEU B CA 1
ATOM 1658 C C . LEU B 1 52 ? -15.992 -5.953 10.391 1 96.25 52 LEU B C 1
ATOM 1660 O O . LEU B 1 52 ? -15.805 -5.059 11.219 1 96.25 52 LEU B O 1
ATOM 1664 N N . ASN B 1 53 ? -16.406 -5.641 9.227 1 97.12 53 ASN B N 1
ATOM 1665 C CA . ASN B 1 53 ? -17.016 -4.383 8.789 1 97.12 53 ASN B CA 1
ATOM 1666 C C . ASN B 1 53 ? -16.016 -3.23 8.859 1 97.12 53 ASN B C 1
ATOM 1668 O O . ASN B 1 53 ? -16.359 -2.123 9.273 1 97.12 53 ASN B O 1
ATOM 1672 N N . TRP B 1 54 ? -14.82 -3.557 8.562 1 97.56 54 TRP B N 1
ATOM 1673 C CA . TRP B 1 54 ? -13.859 -2.469 8.453 1 97.56 54 TRP B CA 1
ATOM 1674 C C . TRP B 1 54 ? -14.141 -1.608 7.227 1 97.56 54 TRP B C 1
ATOM 1676 O O . TRP B 1 54 ? -14.5 -2.129 6.164 1 97.56 54 TRP B O 1
ATOM 1686 N N . PRO B 1 55 ? -13.945 -0.299 7.379 1 97.44 55 PRO B N 1
ATOM 1687 C CA . PRO B 1 55 ? -14.219 0.585 6.246 1 97.44 55 PRO B CA 1
ATOM 1688 C C . PRO B 1 55 ? -13.18 0.466 5.137 1 97.44 55 PRO B C 1
ATOM 1690 O O . PRO B 1 55 ? -12.07 -0.025 5.379 1 97.44 55 PRO B O 1
ATOM 1693 N N . LEU B 1 56 ? -13.469 0.972 3.957 1 98.06 56 LEU B N 1
ATOM 1694 C CA . LEU B 1 56 ? -12.633 0.853 2.764 1 98.06 56 LEU B CA 1
ATOM 1695 C C . LEU B 1 56 ? -11.242 1.413 3.018 1 98.06 56 LEU B C 1
ATOM 1697 O O . LEU B 1 56 ? -10.242 0.804 2.625 1 98.06 56 LEU B O 1
ATOM 1701 N N . GLY B 1 57 ? -11.148 2.58 3.602 1 98.62 57 GLY B N 1
ATOM 1702 C CA . GLY B 1 57 ? -9.844 3.158 3.908 1 98.62 57 GLY B CA 1
ATOM 1703 C C . GLY B 1 57 ? -8.961 2.238 4.727 1 98.62 57 GLY B C 1
ATOM 1704 O O . GLY B 1 57 ? -7.758 2.148 4.484 1 98.62 57 GLY B O 1
ATOM 1705 N N . ALA B 1 58 ? -9.539 1.579 5.695 1 98.44 58 ALA B N 1
ATOM 1706 C CA . ALA B 1 58 ? -8.797 0.633 6.523 1 98.44 58 ALA B CA 1
ATOM 1707 C C . ALA B 1 58 ? -8.344 -0.576 5.707 1 98.44 58 ALA B C 1
ATOM 1709 O O . ALA B 1 58 ? -7.234 -1.077 5.891 1 98.44 58 ALA B O 1
ATOM 1710 N N . ILE B 1 59 ? -9.195 -1.06 4.836 1 98.69 59 ILE B N 1
ATOM 1711 C CA . ILE B 1 59 ? -8.859 -2.189 3.977 1 98.69 59 ILE B CA 1
ATOM 1712 C C . ILE B 1 59 ? -7.656 -1.837 3.105 1 98.69 59 ILE B C 1
ATOM 1714 O O . ILE B 1 59 ? -6.684 -2.596 3.041 1 98.69 59 ILE B O 1
ATOM 1718 N N . VAL B 1 60 ? -7.695 -0.66 2.514 1 98.88 60 VAL B N 1
ATOM 1719 C CA . VAL B 1 60 ? -6.594 -0.192 1.682 1 98.88 60 VAL B CA 1
ATOM 1720 C C . VAL B 1 60 ? -5.328 -0.065 2.527 1 98.88 60 VAL B C 1
ATOM 1722 O O . VAL B 1 60 ? -4.246 -0.484 2.105 1 98.88 60 VAL B O 1
ATOM 1725 N N . ALA B 1 61 ? -5.469 0.44 3.697 1 98.88 61 ALA B N 1
ATOM 1726 C CA . ALA B 1 61 ? -4.32 0.614 4.582 1 98.88 61 ALA B CA 1
ATOM 1727 C C . ALA B 1 61 ? -3.654 -0.725 4.887 1 98.88 61 ALA B C 1
ATOM 1729 O O . ALA B 1 61 ? -2.426 -0.813 4.953 1 98.88 61 ALA B O 1
ATOM 1730 N N . GLN B 1 62 ? -4.41 -1.753 5.102 1 98.88 62 GLN B N 1
ATOM 1731 C CA . GLN B 1 62 ? -3.828 -3.055 5.402 1 98.88 62 GLN B CA 1
ATOM 1732 C C . GLN B 1 62 ? -3 -3.574 4.23 1 98.88 62 GLN B C 1
ATOM 1734 O O . GLN B 1 62 ? -1.908 -4.113 4.426 1 98.88 62 GLN B O 1
ATOM 1739 N N . GLY B 1 63 ? -3.537 -3.414 3.041 1 98.94 63 GLY B N 1
ATOM 1740 C CA . GLY B 1 63 ? -2.738 -3.742 1.871 1 98.94 63 GLY B CA 1
ATOM 1741 C C . GLY B 1 63 ? -1.445 -2.951 1.792 1 98.94 63 GLY B C 1
ATOM 1742 O O . GLY B 1 63 ? -0.381 -3.516 1.533 1 98.94 63 GLY B O 1
ATOM 1743 N N . CYS B 1 64 ? -1.544 -1.67 1.992 1 98.94 64 CYS B N 1
ATOM 1744 C CA . CYS B 1 64 ? -0.384 -0.788 1.952 1 98.94 64 CYS B CA 1
ATOM 1745 C C . CYS B 1 64 ? 0.652 -1.202 2.99 1 98.94 64 CYS B C 1
ATOM 1747 O O . CYS B 1 64 ? 1.853 -1.199 2.713 1 98.94 64 CYS B O 1
ATOM 1749 N N . HIS B 1 65 ? 0.171 -1.548 4.191 1 98.94 65 HIS B N 1
ATOM 1750 C CA . HIS B 1 65 ? 1.076 -2 5.242 1 98.94 65 HIS B CA 1
ATOM 1751 C C . HIS B 1 65 ? 1.854 -3.236 4.801 1 98.94 65 HIS B C 1
ATOM 1753 O O . HIS B 1 65 ? 3.084 -3.26 4.875 1 98.94 65 HIS B O 1
ATOM 1759 N N . ALA B 1 66 ? 1.174 -4.23 4.371 1 98.94 66 ALA B N 1
ATOM 1760 C CA . ALA B 1 66 ? 1.816 -5.477 3.965 1 98.94 66 ALA B CA 1
ATOM 1761 C C . ALA B 1 66 ? 2.791 -5.242 2.816 1 98.94 66 ALA B C 1
ATOM 1763 O O . ALA B 1 66 ? 3.926 -5.723 2.848 1 98.94 66 ALA B O 1
ATOM 1764 N N . ALA B 1 67 ? 2.334 -4.48 1.797 1 98.94 67 ALA B N 1
ATOM 1765 C CA . ALA B 1 67 ? 3.176 -4.195 0.638 1 98.94 67 ALA B CA 1
ATOM 1766 C C . ALA B 1 67 ? 4.461 -3.48 1.055 1 98.94 67 ALA B C 1
ATOM 1768 O O . ALA B 1 67 ? 5.559 -3.885 0.666 1 98.94 67 ALA B O 1
ATOM 1769 N N . THR B 1 68 ? 4.32 -2.455 1.838 1 98.94 68 THR B N 1
ATOM 1770 C CA . THR B 1 68 ? 5.461 -1.665 2.287 1 98.94 68 THR B CA 1
ATOM 1771 C C . THR B 1 68 ? 6.395 -2.508 3.15 1 98.94 68 THR B C 1
ATOM 1773 O O . THR B 1 68 ? 7.617 -2.436 3.006 1 98.94 68 THR B O 1
ATOM 1776 N N . ALA B 1 69 ? 5.812 -3.314 4.016 1 98.94 69 ALA B N 1
ATOM 1777 C CA . ALA B 1 69 ? 6.621 -4.148 4.898 1 98.94 69 ALA B CA 1
ATOM 1778 C C . ALA B 1 69 ? 7.469 -5.137 4.102 1 98.94 69 ALA B C 1
ATOM 1780 O O . ALA B 1 69 ? 8.664 -5.301 4.375 1 98.94 69 ALA B O 1
ATOM 1781 N N . ALA B 1 70 ? 6.875 -5.762 3.148 1 98.94 70 ALA B N 1
ATOM 1782 C CA . ALA B 1 70 ? 7.613 -6.719 2.33 1 98.94 70 ALA B CA 1
ATOM 1783 C C . ALA B 1 70 ? 8.734 -6.031 1.554 1 98.94 70 ALA B C 1
ATOM 1785 O O . ALA B 1 70 ? 9.867 -6.512 1.532 1 98.94 70 ALA B O 1
ATOM 1786 N N . ILE B 1 71 ? 8.406 -4.891 0.92 1 98.88 71 ILE B N 1
ATOM 1787 C CA . ILE B 1 71 ? 9.406 -4.129 0.172 1 98.88 71 ILE B CA 1
ATOM 1788 C C . ILE B 1 71 ? 10.562 -3.746 1.095 1 98.88 71 ILE B C 1
ATOM 1790 O O . ILE B 1 71 ? 11.727 -3.938 0.75 1 98.88 71 ILE B O 1
ATOM 1794 N N . THR B 1 72 ? 10.234 -3.262 2.25 1 98.75 72 THR B N 1
ATOM 1795 C CA . THR B 1 72 ? 11.234 -2.807 3.213 1 98.75 72 THR B CA 1
ATOM 1796 C C . THR B 1 72 ? 12.094 -3.971 3.693 1 98.75 72 THR B C 1
ATOM 1798 O O . THR B 1 72 ? 13.32 -3.867 3.738 1 98.75 72 THR B O 1
ATOM 1801 N N . SER B 1 73 ? 11.508 -5.086 3.992 1 98.75 73 SER B N 1
ATOM 1802 C CA . SER B 1 73 ? 12.195 -6.246 4.551 1 98.75 73 SER B CA 1
ATOM 1803 C C . SER B 1 73 ? 13.195 -6.824 3.559 1 98.75 73 SER B C 1
ATOM 1805 O O . SER B 1 73 ? 14.211 -7.398 3.959 1 98.75 73 SER B O 1
ATOM 1807 N N . TYR B 1 74 ? 12.93 -6.566 2.307 1 98.69 74 TYR B N 1
ATOM 1808 C CA . TYR B 1 74 ? 13.773 -7.148 1.271 1 98.69 74 TYR B CA 1
ATOM 1809 C C . TYR B 1 74 ? 14.305 -6.07 0.332 1 98.69 74 TYR B C 1
ATOM 1811 O O . TYR B 1 74 ? 14.477 -6.309 -0.865 1 98.69 74 TYR B O 1
ATOM 1819 N N . PHE B 1 75 ? 14.508 -4.938 0.836 1 98.12 75 PHE B N 1
ATOM 1820 C CA . PHE B 1 75 ? 14.82 -3.746 0.052 1 98.12 75 PHE B CA 1
ATOM 1821 C C . PHE B 1 75 ? 16.109 -3.938 -0.742 1 98.12 75 PHE B C 1
ATOM 1823 O O . PHE B 1 75 ? 16.25 -3.4 -1.843 1 98.12 75 PHE B O 1
ATOM 1830 N N . THR B 1 76 ? 17.062 -4.723 -0.214 1 98 76 THR B N 1
ATOM 1831 C CA . THR B 1 76 ? 18.359 -4.855 -0.861 1 98 76 THR B CA 1
ATOM 1832 C C . THR B 1 76 ? 18.391 -6.078 -1.77 1 98 76 THR B C 1
ATOM 1834 O O . THR B 1 76 ? 19.391 -6.328 -2.451 1 98 76 THR B O 1
ATOM 1837 N N . HIS B 1 77 ? 17.344 -6.895 -1.71 1 98.62 77 HIS B N 1
ATOM 1838 C CA . HIS B 1 77 ? 17.297 -8.016 -2.645 1 98.62 77 HIS B CA 1
ATOM 1839 C C . HIS B 1 77 ? 17.375 -7.531 -4.086 1 98.62 77 HIS B C 1
ATOM 1841 O O . HIS B 1 77 ? 16.703 -6.566 -4.461 1 98.62 77 HIS B O 1
ATOM 1847 N N . PRO B 1 78 ? 18.156 -8.148 -4.949 1 98.38 78 PRO B N 1
ATOM 1848 C CA . PRO B 1 78 ? 18.344 -7.664 -6.32 1 98.38 78 PRO B CA 1
ATOM 1849 C C . PRO B 1 78 ? 17.047 -7.512 -7.086 1 98.38 78 PRO B C 1
ATOM 1851 O O . PRO B 1 78 ? 16.875 -6.551 -7.84 1 98.38 78 PRO B O 1
ATOM 1854 N N . ASP B 1 79 ? 16.109 -8.398 -6.914 1 98.12 79 ASP B N 1
ATOM 1855 C CA . ASP B 1 79 ? 14.836 -8.312 -7.609 1 98.12 79 ASP B CA 1
ATOM 1856 C C . ASP B 1 79 ? 14.031 -7.105 -7.133 1 98.12 79 ASP B C 1
ATOM 1858 O O . ASP B 1 79 ? 13.328 -6.473 -7.922 1 98.12 79 ASP B O 1
ATOM 1862 N N . THR B 1 80 ? 14.055 -6.863 -5.816 1 98.69 80 THR B N 1
ATOM 1863 C CA . THR B 1 80 ? 13.367 -5.699 -5.27 1 98.69 80 THR B CA 1
ATOM 1864 C C . THR B 1 80 ? 13.992 -4.406 -5.781 1 98.69 80 THR B C 1
ATOM 1866 O O . THR B 1 80 ? 13.289 -3.479 -6.18 1 98.69 80 THR B O 1
ATOM 1869 N N . VAL B 1 81 ? 15.344 -4.398 -5.809 1 98.38 81 VAL B N 1
ATOM 1870 C CA . VAL B 1 81 ? 16.062 -3.246 -6.344 1 98.38 81 VAL B CA 1
ATOM 1871 C C . VAL B 1 81 ? 15.672 -3.02 -7.801 1 98.38 81 VAL B C 1
ATOM 1873 O O . VAL B 1 81 ? 15.375 -1.892 -8.203 1 98.38 81 VAL B O 1
ATOM 1876 N N . TYR B 1 82 ? 15.641 -4.062 -8.555 1 97.88 82 TYR B N 1
ATOM 1877 C CA . TYR B 1 82 ? 15.25 -3.977 -9.961 1 97.88 82 TYR B CA 1
ATOM 1878 C C . TYR B 1 82 ? 13.836 -3.439 -10.102 1 97.88 82 TYR B C 1
ATOM 1880 O O . TYR B 1 82 ? 13.578 -2.537 -10.898 1 97.88 82 TYR B O 1
ATOM 1888 N N . TYR B 1 83 ? 13 -3.938 -9.336 1 98.31 83 TYR B N 1
ATOM 1889 C CA . TYR B 1 83 ? 11.586 -3.578 -9.328 1 98.31 83 TYR B CA 1
ATOM 1890 C C . TYR B 1 83 ? 11.406 -2.094 -9.031 1 98.31 83 TYR B C 1
ATOM 1892 O O . TYR B 1 83 ? 10.547 -1.438 -9.633 1 98.31 83 TYR B O 1
ATOM 1900 N N . LEU B 1 84 ? 12.211 -1.574 -8.18 1 98.31 84 LEU B N 1
ATOM 1901 C CA . LEU B 1 84 ? 12.055 -0.207 -7.699 1 98.31 84 LEU B CA 1
ATOM 1902 C C . LEU B 1 84 ? 12.852 0.769 -8.555 1 98.31 84 LEU B C 1
ATOM 1904 O O . LEU B 1 84 ? 12.766 1.984 -8.367 1 98.31 84 LEU B O 1
ATOM 1908 N N . LYS B 1 85 ? 13.594 0.298 -9.516 1 96.38 85 LYS B N 1
ATOM 1909 C CA . LYS B 1 85 ? 14.391 1.154 -10.391 1 96.38 85 LYS B CA 1
ATOM 1910 C C . LYS B 1 85 ? 13.5 2.084 -11.211 1 96.38 85 LYS B C 1
ATOM 1912 O O . LYS B 1 85 ? 13.828 3.256 -11.406 1 96.38 85 LYS B O 1
ATOM 1917 N N . GLU B 1 86 ? 12.43 1.477 -11.688 1 95.12 86 GLU B N 1
ATOM 1918 C CA . GLU B 1 86 ? 11.406 2.279 -12.352 1 95.12 86 GLU B CA 1
ATOM 1919 C C . GLU B 1 86 ? 10.133 2.348 -11.516 1 95.12 86 GLU B C 1
ATOM 1921 O O . GLU B 1 86 ? 9.148 1.674 -11.82 1 95.12 86 GLU B O 1
ATOM 1926 N N . ILE B 1 87 ? 10.18 3.203 -10.633 1 97.06 87 ILE B N 1
ATOM 1927 C CA . ILE B 1 87 ? 9.188 3.285 -9.57 1 97.06 87 ILE B CA 1
ATOM 1928 C C . ILE B 1 87 ? 7.809 3.574 -10.164 1 97.06 87 ILE B C 1
ATOM 1930 O O . ILE B 1 87 ? 6.785 3.152 -9.625 1 97.06 87 ILE B O 1
ATOM 1934 N N . ASN B 1 88 ? 7.758 4.211 -11.328 1 96.81 88 ASN B N 1
ATOM 1935 C CA . ASN B 1 88 ? 6.492 4.59 -11.945 1 96.81 88 ASN B CA 1
ATOM 1936 C C . ASN B 1 88 ? 5.914 3.453 -12.781 1 96.81 88 ASN B C 1
ATOM 1938 O O . ASN B 1 88 ? 4.863 3.609 -13.414 1 96.81 88 ASN B O 1
ATOM 1942 N N . ARG B 1 89 ? 6.531 2.275 -12.742 1 95.81 89 ARG B N 1
ATOM 1943 C CA . ARG B 1 89 ? 6.074 1.145 -13.547 1 95.81 89 ARG B CA 1
ATOM 1944 C C . ARG B 1 89 ? 5.867 -0.093 -12.68 1 95.81 89 ARG B C 1
ATOM 1946 O O . ARG B 1 89 ? 5.895 -1.22 -13.18 1 95.81 89 ARG B O 1
ATOM 1953 N N . MET B 1 90 ? 5.738 0.094 -11.414 1 97.94 90 MET B N 1
ATOM 1954 C CA . MET B 1 90 ? 5.465 -1.03 -10.523 1 97.94 90 MET B CA 1
ATOM 1955 C C . MET B 1 90 ? 4.148 -1.708 -10.891 1 97.94 90 MET B C 1
ATOM 1957 O O . MET B 1 90 ? 3.18 -1.037 -11.242 1 97.94 90 MET B O 1
ATOM 1961 N N . HIS B 1 91 ? 4.098 -3.023 -10.758 1 97.81 91 HIS B N 1
ATOM 1962 C CA . HIS B 1 91 ? 2.887 -3.822 -10.914 1 97.81 91 HIS B CA 1
ATOM 1963 C C . HIS B 1 91 ? 2.58 -4.605 -9.641 1 97.81 91 HIS B C 1
ATOM 1965 O O . HIS B 1 91 ? 3.438 -5.332 -9.133 1 97.81 91 HIS B O 1
ATOM 1971 N N . LYS B 1 92 ? 1.361 -4.426 -9.141 1 98.69 92 LYS B N 1
ATOM 1972 C CA . LYS B 1 92 ? 0.893 -5.145 -7.961 1 98.69 92 LYS B CA 1
ATOM 1973 C C . LYS B 1 92 ? -0.411 -5.883 -8.25 1 98.69 92 LYS B C 1
ATOM 1975 O O . LYS B 1 92 ? -1.286 -5.359 -8.938 1 98.69 92 LYS B O 1
ATOM 1980 N N . ILE B 1 93 ? -0.506 -7.059 -7.75 1 98.81 93 ILE B N 1
ATOM 1981 C CA . ILE B 1 93 ? -1.708 -7.879 -7.867 1 98.81 93 ILE B CA 1
ATOM 1982 C C . ILE B 1 93 ? -2.299 -8.125 -6.484 1 98.81 93 ILE B C 1
ATOM 1984 O O . ILE B 1 93 ? -1.633 -8.688 -5.609 1 98.81 93 ILE B O 1
ATOM 1988 N N . VAL B 1 94 ? -3.502 -7.723 -6.324 1 98.94 94 VAL B N 1
ATOM 1989 C CA . VAL B 1 94 ? -4.16 -7.867 -5.027 1 98.94 94 VAL B CA 1
ATOM 1990 C C . VAL B 1 94 ? -5.199 -8.984 -5.102 1 98.94 94 VAL B C 1
ATOM 1992 O O . VAL B 1 94 ? -6.195 -8.875 -5.82 1 98.94 94 VAL B O 1
ATOM 1995 N N . LEU B 1 95 ? -4.961 -10.023 -4.367 1 98.94 95 LEU B N 1
ATOM 1996 C CA . LEU B 1 95 ? -5.848 -11.18 -4.309 1 98.94 95 LEU B CA 1
ATOM 1997 C C . LEU B 1 95 ? -6.613 -11.211 -2.988 1 98.94 95 LEU B C 1
ATOM 1999 O O . LEU B 1 95 ? -6.176 -10.617 -1.998 1 98.94 95 LEU B O 1
ATOM 2003 N N . GLY B 1 96 ? -7.762 -11.875 -3.027 1 98.88 96 GLY B N 1
ATOM 2004 C CA . GLY B 1 96 ? -8.555 -12.062 -1.821 1 98.88 96 GLY B CA 1
ATOM 2005 C C . GLY B 1 96 ? -8.43 -13.461 -1.239 1 98.88 96 GLY B C 1
ATOM 2006 O O . GLY B 1 96 ? -8.359 -14.438 -1.98 1 98.88 96 GLY B O 1
ATOM 2007 N N . VAL B 1 97 ? -8.375 -13.539 0.067 1 98.88 97 VAL B N 1
ATOM 2008 C CA . VAL B 1 97 ? -8.5 -14.797 0.795 1 98.88 97 VAL B CA 1
ATOM 2009 C C . VAL B 1 97 ? -9.664 -14.711 1.781 1 98.88 97 VAL B C 1
ATOM 2011 O O . VAL B 1 97 ? -10.016 -13.625 2.24 1 98.88 97 VAL B O 1
ATOM 2014 N N . ASP B 1 98 ? -10.18 -15.797 2.166 1 98.38 98 ASP B N 1
ATOM 2015 C CA . ASP B 1 98 ? -11.461 -15.781 2.859 1 98.38 98 ASP B CA 1
ATOM 2016 C C . ASP B 1 98 ? -11.297 -15.352 4.316 1 98.38 98 ASP B C 1
ATOM 2018 O O . ASP B 1 98 ? -12.156 -14.656 4.867 1 98.38 98 ASP B O 1
ATOM 2022 N N . ASN B 1 99 ? -10.234 -15.852 4.961 1 98.5 99 ASN B N 1
ATOM 2023 C CA . ASN B 1 99 ? -10.055 -15.625 6.391 1 98.5 99 ASN B CA 1
ATOM 2024 C C . ASN B 1 99 ? -8.602 -15.844 6.812 1 98.5 99 ASN B C 1
ATOM 2026 O O . ASN B 1 99 ? -7.734 -16.078 5.969 1 98.5 99 ASN B O 1
ATOM 2030 N N . GLU B 1 100 ? -8.391 -15.719 8.094 1 98.62 100 GLU B N 1
ATOM 2031 C CA . GLU B 1 100 ? -7.039 -15.812 8.648 1 98.62 100 GLU B CA 1
ATOM 2032 C C . GLU B 1 100 ? -6.441 -17.203 8.414 1 98.62 100 GLU B C 1
ATOM 2034 O O . GLU B 1 100 ? -5.262 -17.328 8.086 1 98.62 100 GLU B O 1
ATOM 2039 N N . GLU B 1 101 ? -7.254 -18.203 8.594 1 98.69 101 GLU B N 1
ATOM 2040 C CA . GLU B 1 101 ? -6.785 -19.578 8.414 1 98.69 101 GLU B CA 1
ATOM 2041 C C . GLU B 1 101 ? -6.234 -19.797 7.008 1 98.69 101 GLU B C 1
ATOM 2043 O O . GLU B 1 101 ? -5.137 -20.328 6.84 1 98.69 101 GLU B O 1
ATOM 2048 N N . GLN B 1 102 ? -6.984 -19.375 6.035 1 98.81 102 GLN B N 1
ATOM 2049 C CA . GLN B 1 102 ? -6.527 -19.516 4.656 1 98.81 102 GLN B CA 1
ATOM 2050 C C . GLN B 1 102 ? -5.25 -18.719 4.418 1 98.81 102 GLN B C 1
ATOM 2052 O O . GLN B 1 102 ? -4.332 -19.188 3.744 1 98.81 102 GLN B O 1
ATOM 2057 N N . LEU B 1 103 ? -5.191 -17.562 4.918 1 98.88 103 LEU B N 1
ATOM 2058 C CA . LEU B 1 103 ? -4.02 -16.719 4.766 1 98.88 103 LEU B CA 1
ATOM 2059 C C . LEU B 1 103 ? -2.777 -17.391 5.344 1 98.88 103 LEU B C 1
ATOM 2061 O O . LEU B 1 103 ? -1.734 -17.438 4.688 1 98.88 103 LEU B O 1
ATOM 2065 N N . LYS B 1 104 ? -2.883 -17.922 6.492 1 98.81 104 LYS B N 1
ATOM 2066 C CA . LYS B 1 104 ? -1.755 -18.547 7.176 1 98.81 104 LYS B CA 1
ATOM 2067 C C . LYS B 1 104 ? -1.343 -19.844 6.477 1 98.81 104 LYS B C 1
ATOM 2069 O O . LYS B 1 104 ? -0.16 -20.188 6.449 1 98.81 104 LYS B O 1
ATOM 2074 N N . ASN B 1 105 ? -2.303 -20.516 5.938 1 98.81 105 ASN B N 1
ATOM 2075 C CA . ASN B 1 105 ? -1.984 -21.703 5.145 1 98.81 105 ASN B CA 1
ATOM 2076 C C . ASN B 1 105 ? -1.146 -21.344 3.922 1 98.81 105 ASN B C 1
ATOM 2078 O O . ASN B 1 105 ? -0.187 -22.047 3.596 1 98.81 105 ASN B O 1
ATOM 2082 N N . ILE B 1 106 ? -1.557 -20.312 3.268 1 98.88 106 ILE B N 1
ATOM 2083 C CA . ILE B 1 106 ? -0.803 -19.875 2.102 1 98.88 106 ILE B CA 1
ATOM 2084 C C . ILE B 1 106 ? 0.59 -19.422 2.531 1 98.88 106 ILE B C 1
ATOM 2086 O O . ILE B 1 106 ? 1.582 -19.719 1.864 1 98.88 106 ILE B O 1
ATOM 2090 N N . ALA B 1 107 ? 0.682 -18.719 3.621 1 98.88 107 ALA B N 1
ATOM 2091 C CA . ALA B 1 107 ? 1.976 -18.297 4.156 1 98.88 107 ALA B CA 1
ATOM 2092 C C . ALA B 1 107 ? 2.891 -19.5 4.375 1 98.88 107 ALA B C 1
ATOM 2094 O O . ALA B 1 107 ? 4.07 -19.469 4.02 1 98.88 107 ALA B O 1
ATOM 2095 N N . GLN B 1 108 ? 2.324 -20.516 4.945 1 98.81 108 GLN B N 1
ATOM 2096 C CA . GLN B 1 108 ? 3.098 -21.734 5.195 1 98.81 108 GLN B CA 1
ATOM 2097 C C . GLN B 1 108 ? 3.58 -22.359 3.891 1 98.81 108 GLN B C 1
ATOM 2099 O O . GLN B 1 108 ? 4.723 -22.812 3.799 1 98.81 108 GLN B O 1
ATOM 2104 N N . LYS B 1 109 ? 2.738 -22.344 2.943 1 98.75 109 LYS B N 1
ATOM 2105 C CA . LYS B 1 109 ? 3.119 -22.891 1.642 1 98.75 109 LYS B CA 1
ATOM 2106 C C . LYS B 1 109 ? 4.254 -22.078 1.023 1 98.75 109 LYS B C 1
ATOM 2108 O O . LYS B 1 109 ? 5.176 -22.641 0.432 1 98.75 109 LYS B O 1
ATOM 2113 N N . LEU B 1 110 ? 4.164 -20.797 1.094 1 98.88 110 LEU B N 1
ATOM 2114 C CA . LEU B 1 110 ? 5.23 -19.938 0.592 1 98.88 110 LEU B CA 1
ATOM 2115 C C . LEU B 1 110 ? 6.539 -20.203 1.327 1 98.88 110 LEU B C 1
ATOM 2117 O O . LEU B 1 110 ? 7.598 -20.297 0.703 1 98.88 110 LEU B O 1
ATOM 2121 N N . LYS B 1 111 ? 6.438 -20.328 2.619 1 98.75 111 LYS B N 1
ATOM 2122 C CA . LYS B 1 111 ? 7.609 -20.625 3.434 1 98.75 111 LYS B CA 1
ATOM 2123 C C . LYS B 1 111 ? 8.258 -21.938 2.996 1 98.75 111 LYS B C 1
ATOM 2125 O O . LYS B 1 111 ? 9.477 -22 2.811 1 98.75 111 LYS B O 1
ATOM 2130 N N . ASP B 1 112 ? 7.496 -22.938 2.809 1 98.69 112 ASP B N 1
ATOM 2131 C CA . ASP B 1 112 ? 7.984 -24.25 2.395 1 98.69 112 ASP B CA 1
ATOM 2132 C C . ASP B 1 112 ? 8.656 -24.172 1.024 1 98.69 112 ASP B C 1
ATOM 2134 O O . ASP B 1 112 ? 9.586 -24.938 0.742 1 98.69 112 ASP B O 1
ATOM 2138 N N . ALA B 1 113 ? 8.219 -23.266 0.225 1 98.62 113 ALA B N 1
ATOM 2139 C CA . ALA B 1 113 ? 8.742 -23.109 -1.131 1 98.62 113 ALA B CA 1
ATOM 2140 C C . ALA B 1 113 ? 9.891 -22.109 -1.168 1 98.62 113 ALA B C 1
ATOM 2142 O O . ALA B 1 113 ? 10.406 -21.781 -2.24 1 98.62 113 ALA B O 1
ATOM 2143 N N . ASN B 1 114 ? 10.242 -21.484 -0.047 1 98.5 114 ASN B N 1
ATOM 2144 C CA . ASN B 1 114 ? 11.32 -20.5 0.086 1 98.5 114 ASN B CA 1
ATOM 2145 C C . ASN B 1 114 ? 11 -19.203 -0.666 1 98.5 114 ASN B C 1
ATOM 2147 O O . ASN B 1 114 ? 11.859 -18.656 -1.342 1 98.5 114 ASN B O 1
ATOM 2151 N N . ILE B 1 115 ? 9.734 -18.891 -0.647 1 98.88 115 ILE B N 1
ATOM 2152 C CA . ILE B 1 115 ? 9.281 -17.609 -1.188 1 98.88 115 ILE B CA 1
ATOM 2153 C C . ILE B 1 115 ? 9.242 -16.562 -0.075 1 98.88 115 ILE B C 1
ATOM 2155 O O . ILE B 1 115 ? 8.672 -16.812 0.994 1 98.88 115 ILE B O 1
ATOM 2159 N N . ASP B 1 116 ? 9.82 -15.43 -0.335 1 98.94 116 ASP B N 1
ATOM 2160 C CA . ASP B 1 116 ? 9.891 -14.352 0.649 1 98.94 116 ASP B CA 1
ATOM 2161 C C . ASP B 1 116 ? 8.562 -13.602 0.73 1 98.94 116 ASP B C 1
ATOM 2163 O O . ASP B 1 116 ? 7.984 -13.242 -0.297 1 98.94 116 ASP B O 1
ATOM 2167 N N . TYR B 1 117 ? 8.094 -13.375 1.911 1 98.94 117 TYR B N 1
ATOM 2168 C CA . TYR B 1 117 ? 6.863 -12.633 2.137 1 98.94 117 TYR B CA 1
ATOM 2169 C C . TYR B 1 117 ? 6.883 -11.945 3.494 1 98.94 117 TYR B C 1
ATOM 2171 O O . TYR B 1 117 ? 7.789 -12.164 4.297 1 98.94 117 TYR B O 1
ATOM 2179 N N . TYR B 1 118 ? 5.992 -11.031 3.697 1 98.94 118 TYR B N 1
ATOM 2180 C CA . TYR B 1 118 ? 5.699 -10.445 5 1 98.94 118 TYR B CA 1
ATOM 2181 C C . TYR B 1 118 ? 4.238 -10.648 5.375 1 98.94 118 TYR B C 1
ATOM 2183 O O . TYR B 1 118 ? 3.34 -10.32 4.594 1 98.94 118 TYR B O 1
ATOM 2191 N N . LEU B 1 119 ? 4.035 -11.219 6.477 1 98.88 119 LEU B N 1
ATOM 2192 C CA . LEU B 1 119 ? 2.705 -11.383 7.051 1 98.88 119 LEU B CA 1
ATOM 2193 C C . LEU B 1 119 ? 2.377 -10.234 8 1 98.88 119 LEU B C 1
ATOM 2195 O O . LEU B 1 119 ? 3.033 -10.07 9.031 1 98.88 119 LEU B O 1
ATOM 2199 N N . TRP B 1 120 ? 1.314 -9.461 7.703 1 98.88 120 TRP B N 1
ATOM 2200 C CA . TRP B 1 120 ? 1.002 -8.258 8.469 1 98.88 120 TRP B CA 1
ATOM 2201 C C . TRP B 1 120 ? -0.059 -8.547 9.523 1 98.88 120 TRP B C 1
ATOM 2203 O O . TRP B 1 120 ? -1.133 -9.062 9.211 1 98.88 120 TRP B O 1
ATOM 2213 N N . THR B 1 121 ? 0.248 -8.195 10.695 1 98.75 121 THR B N 1
ATOM 2214 C CA . THR B 1 121 ? -0.678 -8.234 11.82 1 98.75 121 THR B CA 1
ATOM 2215 C C . THR B 1 121 ? -0.919 -6.832 12.367 1 98.75 121 THR B C 1
ATOM 2217 O O . THR B 1 121 ? -0.001 -6.199 12.898 1 98.75 121 THR B O 1
ATOM 2220 N N . GLU B 1 122 ? -2.186 -6.395 12.266 1 98 122 GLU B N 1
ATOM 2221 C CA . GLU B 1 122 ? -2.564 -5.062 12.727 1 98 122 GLU B CA 1
ATOM 2222 C C . GLU B 1 122 ? -2.457 -4.953 14.25 1 98 122 GLU B C 1
ATOM 2224 O O . GLU B 1 122 ? -2.955 -5.816 14.969 1 98 122 GLU B O 1
ATOM 2229 N N . GLN B 1 123 ? -1.696 -3.975 14.633 1 95.56 123 GLN B N 1
ATOM 2230 C CA . GLN B 1 123 ? -1.585 -3.641 16.047 1 95.56 123 GLN B CA 1
ATOM 2231 C C . GLN B 1 123 ? -2.354 -2.363 16.375 1 95.56 123 GLN B C 1
ATOM 2233 O O . GLN B 1 123 ? -2.512 -1.492 15.516 1 95.56 123 GLN B O 1
ATOM 2238 N N . PRO B 1 124 ? -2.869 -2.211 17.547 1 92.31 124 PRO B N 1
ATOM 2239 C CA . PRO B 1 124 ? -2.742 -3.1 18.703 1 92.31 124 PRO B CA 1
ATOM 2240 C C . PRO B 1 124 ? -3.793 -4.207 18.719 1 92.31 124 PRO B C 1
ATOM 2242 O O . PRO B 1 124 ? -3.768 -5.074 19.594 1 92.31 124 PRO B O 1
ATOM 2245 N N . GLU B 1 125 ? -4.777 -4.277 17.781 1 91.81 125 GLU B N 1
ATOM 2246 C CA . GLU B 1 125 ? -5.863 -5.25 17.734 1 91.81 125 GLU B CA 1
ATOM 2247 C C . GLU B 1 125 ? -5.328 -6.672 17.594 1 91.81 125 GLU B C 1
ATOM 2249 O O . GLU B 1 125 ? -6.039 -7.641 17.875 1 91.81 125 GLU B O 1
ATOM 2254 N N . ASN B 1 126 ? -4.082 -6.789 17.172 1 96.38 126 ASN B N 1
ATOM 2255 C CA . ASN B 1 126 ? -3.424 -8.078 16.969 1 96.38 126 ASN B CA 1
ATOM 2256 C C . ASN B 1 126 ? -4.199 -8.961 16 1 96.38 126 ASN B C 1
ATOM 2258 O O . ASN B 1 126 ? -4.488 -10.125 16.312 1 96.38 126 ASN B O 1
ATOM 2262 N N . VAL B 1 127 ? -4.566 -8.422 14.867 1 97.94 127 VAL B N 1
ATOM 2263 C CA . VAL B 1 127 ? -5.309 -9.125 13.82 1 97.94 127 VAL B CA 1
ATOM 2264 C C . VAL B 1 127 ? -4.43 -9.273 12.578 1 97.94 127 VAL B C 1
ATOM 2266 O O . VAL B 1 127 ? -3.961 -8.281 12.016 1 97.94 127 VAL B O 1
ATOM 2269 N N . CYS B 1 128 ? -4.25 -10.539 12.18 1 98.75 128 CYS B N 1
ATOM 2270 C CA . CYS B 1 128 ? -3.559 -10.812 10.922 1 98.75 128 CYS B CA 1
ATOM 2271 C C . CYS B 1 128 ? -4.465 -10.539 9.727 1 98.75 128 CYS B C 1
ATOM 2273 O O . CYS B 1 128 ? -5.52 -11.164 9.594 1 98.75 128 CYS B O 1
ATOM 2275 N N . THR B 1 129 ? -4.043 -9.633 8.828 1 98.88 129 THR B N 1
ATO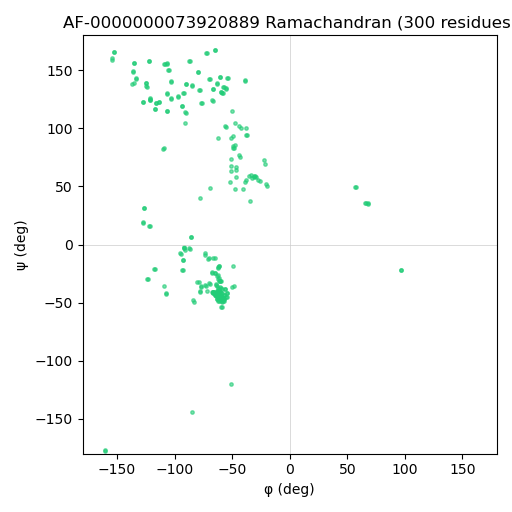M 2276 C CA . THR B 1 129 ? -5.023 -9.133 7.875 1 98.88 129 THR B CA 1
ATOM 2277 C C . THR B 1 129 ? -4.547 -9.359 6.441 1 98.88 129 THR B C 1
ATOM 2279 O O . THR B 1 129 ? -5.359 -9.469 5.523 1 98.88 129 THR B O 1
ATOM 2282 N N . ALA B 1 130 ? -3.189 -9.359 6.27 1 98.94 130 ALA B N 1
ATOM 2283 C CA . ALA B 1 130 ? -2.686 -9.32 4.898 1 98.94 130 ALA B CA 1
ATOM 2284 C C . ALA B 1 130 ? -1.294 -9.945 4.809 1 98.94 130 ALA B C 1
ATOM 2286 O O . ALA B 1 130 ? -0.603 -10.078 5.82 1 98.94 130 ALA B O 1
ATOM 2287 N N . LEU B 1 131 ? -0.914 -10.328 3.641 1 98.94 131 LEU B N 1
ATOM 2288 C CA . LEU B 1 131 ? 0.399 -10.852 3.273 1 98.94 131 LEU B CA 1
ATOM 2289 C C . LEU B 1 131 ? 0.873 -10.242 1.956 1 98.94 131 LEU B C 1
ATOM 2291 O O . LEU B 1 131 ? 0.084 -10.086 1.021 1 98.94 131 LEU B O 1
ATOM 2295 N N . ALA B 1 132 ? 2.121 -9.906 1.901 1 99 132 ALA B N 1
ATOM 2296 C CA . ALA B 1 132 ? 2.688 -9.484 0.623 1 99 132 ALA B CA 1
ATOM 2297 C C . ALA B 1 132 ? 4.031 -10.172 0.366 1 99 132 ALA B C 1
ATOM 2299 O O . ALA B 1 132 ? 4.824 -10.352 1.29 1 99 132 ALA B O 1
ATOM 2300 N N . THR B 1 133 ? 4.238 -10.477 -0.851 1 99 133 THR B N 1
ATOM 2301 C CA . THR B 1 133 ? 5.559 -10.969 -1.243 1 99 133 THR B CA 1
ATOM 2302 C C . THR B 1 133 ? 6.484 -9.805 -1.59 1 99 133 THR B C 1
ATOM 2304 O O . THR B 1 133 ? 6.016 -8.695 -1.877 1 99 133 THR B O 1
ATOM 2307 N N . ARG B 1 134 ? 7.828 -10.062 -1.507 1 98.88 134 ARG B N 1
ATOM 2308 C CA . ARG B 1 134 ? 8.672 -9.148 -2.26 1 98.88 134 ARG B CA 1
ATOM 2309 C C . ARG B 1 134 ? 8.43 -9.273 -3.758 1 98.88 134 ARG B C 1
ATOM 2311 O O . ARG B 1 134 ? 7.691 -10.156 -4.199 1 98.88 134 ARG B O 1
ATOM 2318 N N . PRO B 1 135 ? 8.922 -8.336 -4.578 1 98.81 135 PRO B N 1
ATOM 2319 C CA . PRO B 1 135 ? 8.734 -8.453 -6.027 1 98.81 135 PRO B CA 1
ATOM 2320 C C . PRO B 1 135 ? 9.414 -9.695 -6.609 1 98.81 135 PRO B C 1
ATOM 2322 O O . PRO B 1 135 ? 10.523 -10.039 -6.199 1 98.81 135 PRO B O 1
ATOM 2325 N N . TYR B 1 136 ? 8.727 -10.344 -7.512 1 98.69 136 TYR B N 1
ATOM 2326 C CA . TYR B 1 136 ? 9.211 -11.484 -8.281 1 98.69 136 TYR B CA 1
ATOM 2327 C C . TYR B 1 136 ? 8.852 -11.344 -9.75 1 98.69 136 TYR B C 1
ATOM 2329 O O . TYR B 1 136 ? 7.914 -10.617 -10.102 1 98.69 136 TYR B O 1
ATOM 2337 N N . GLU B 1 137 ? 9.648 -12.023 -10.539 1 97.56 137 GLU B N 1
ATOM 2338 C CA . GLU B 1 137 ? 9.133 -12.273 -11.891 1 97.56 137 GLU B CA 1
ATOM 2339 C C . GLU B 1 137 ? 7.809 -13.023 -11.844 1 97.56 137 GLU B C 1
ATOM 2341 O O . GLU B 1 137 ? 7.691 -14.047 -11.156 1 97.56 137 GLU B O 1
ATOM 2346 N N . LYS B 1 138 ? 6.883 -12.508 -12.562 1 97.5 138 LYS B N 1
ATOM 2347 C CA . LYS B 1 138 ? 5.535 -13.055 -12.477 1 97.5 138 LYS B CA 1
ATOM 2348 C C . LYS B 1 138 ? 5.527 -14.547 -12.812 1 97.5 138 LYS B C 1
ATOM 2350 O O . LYS B 1 138 ? 4.875 -15.336 -12.133 1 97.5 138 LYS B O 1
ATOM 2355 N N . SER B 1 139 ? 6.234 -14.945 -13.82 1 96.19 139 SER B N 1
ATOM 2356 C CA . SER B 1 139 ? 6.254 -16.328 -14.289 1 96.19 139 SER B CA 1
ATOM 2357 C C . SER B 1 139 ? 6.801 -17.266 -13.227 1 96.19 139 SER B C 1
ATOM 2359 O O . SER B 1 139 ? 6.504 -18.469 -13.227 1 96.19 139 SER B O 1
ATOM 2361 N N . MET B 1 140 ? 7.52 -16.766 -12.25 1 96.31 140 MET B N 1
ATOM 2362 C CA . MET B 1 140 ? 8.172 -17.594 -11.234 1 96.31 140 MET B CA 1
ATOM 2363 C C . MET B 1 140 ? 7.277 -17.75 -10.008 1 96.31 140 MET B C 1
ATOM 2365 O O . MET B 1 140 ? 7.426 -18.703 -9.242 1 96.31 140 MET B O 1
ATOM 2369 N N . ILE B 1 141 ? 6.359 -16.828 -9.844 1 98.19 141 ILE B N 1
ATOM 2370 C CA . ILE B 1 141 ? 5.688 -16.797 -8.547 1 98.19 141 ILE B CA 1
ATOM 2371 C C . ILE B 1 141 ? 4.199 -17.078 -8.727 1 98.19 141 ILE B C 1
ATOM 2373 O O . ILE B 1 141 ? 3.533 -17.547 -7.801 1 98.19 141 ILE B O 1
ATOM 2377 N N . GLN B 1 142 ? 3.645 -16.891 -9.867 1 98 142 GLN B N 1
ATOM 2378 C CA . GLN B 1 142 ? 2.203 -16.875 -10.086 1 98 142 GLN B CA 1
ATOM 2379 C C . GLN B 1 142 ? 1.583 -18.219 -9.711 1 98 142 GLN B C 1
ATOM 2381 O O . GLN B 1 142 ? 0.438 -18.281 -9.258 1 98 142 GLN B O 1
ATOM 2386 N N . SER B 1 143 ? 2.291 -19.266 -9.867 1 98.19 143 SER B N 1
ATOM 2387 C CA . SER B 1 143 ? 1.75 -20.609 -9.641 1 98.19 143 SER B CA 1
ATOM 2388 C C . SER B 1 143 ? 1.428 -20.828 -8.164 1 98.19 143 SER B C 1
ATOM 2390 O O . SER B 1 143 ? 0.608 -21.688 -7.824 1 98.19 143 SER B O 1
ATOM 2392 N N . HIS B 1 144 ? 2.061 -20.094 -7.223 1 98.62 144 HIS B N 1
ATOM 2393 C CA . HIS B 1 144 ? 1.838 -20.25 -5.789 1 98.62 144 HIS B CA 1
ATOM 2394 C C . HIS B 1 144 ? 0.487 -19.672 -5.379 1 98.62 144 HIS B C 1
ATOM 2396 O O . HIS B 1 144 ? 0.021 -19.906 -4.262 1 98.62 144 HIS B O 1
ATOM 2402 N N . PHE B 1 145 ? -0.19 -19 -6.297 1 98.69 145 PHE B N 1
ATOM 2403 C CA . PHE B 1 145 ? -1.441 -18.328 -5.961 1 98.69 145 PHE B CA 1
ATOM 2404 C C . PHE B 1 145 ? -2.58 -18.828 -6.84 1 98.69 145 PHE B C 1
ATOM 2406 O O . PHE B 1 145 ? -3.625 -18.188 -6.945 1 98.69 145 PHE B O 1
ATOM 2413 N N . LYS B 1 146 ? -2.326 -19.922 -7.461 1 97.62 146 LYS B N 1
ATOM 2414 C CA . LYS B 1 146 ? -3.357 -20.531 -8.297 1 97.62 146 LYS B CA 1
ATOM 2415 C C . LYS B 1 146 ? -4.637 -20.766 -7.5 1 97.62 146 LYS B C 1
ATOM 2417 O O . LYS B 1 146 ? -4.59 -21.219 -6.352 1 97.62 146 LYS B O 1
ATOM 2422 N N . GLY B 1 147 ? -5.754 -20.406 -8.094 1 97.62 147 GLY B N 1
ATOM 2423 C CA . GLY B 1 147 ? -7.039 -20.625 -7.445 1 97.62 147 GLY B CA 1
ATOM 2424 C C . GLY B 1 147 ? -7.551 -19.406 -6.707 1 97.62 147 GLY B C 1
ATOM 2425 O O . GLY B 1 147 ? -8.742 -19.328 -6.395 1 97.62 147 GLY B O 1
ATOM 2426 N N . LEU B 1 148 ? -6.699 -18.562 -6.371 1 98.44 148 LEU B N 1
ATOM 2427 C CA . LEU B 1 148 ? -7.137 -17.328 -5.734 1 98.44 148 LEU B CA 1
ATOM 2428 C C . LEU B 1 148 ? -7.648 -16.328 -6.773 1 98.44 148 LEU B C 1
ATOM 2430 O O . LEU B 1 148 ? -7.141 -16.281 -7.895 1 98.44 148 LEU B O 1
ATOM 2434 N N . LYS B 1 149 ? -8.57 -15.547 -6.379 1 98.31 149 LYS B N 1
ATOM 2435 C CA . LYS B 1 149 ? -9.148 -14.539 -7.25 1 98.31 149 LYS B CA 1
ATOM 2436 C C . LYS B 1 149 ? -8.719 -13.133 -6.828 1 98.31 149 LYS B C 1
ATOM 2438 O O . LYS B 1 149 ? -8.398 -12.906 -5.66 1 98.31 149 LYS B O 1
ATOM 2443 N N . LEU B 1 150 ? -8.742 -12.234 -7.793 1 98.5 150 LEU B N 1
ATOM 2444 C CA . LEU B 1 150 ? -8.539 -10.828 -7.465 1 98.5 150 LEU B CA 1
ATOM 2445 C C . LEU B 1 150 ? -9.516 -10.375 -6.383 1 98.5 150 LEU B C 1
ATOM 2447 O O . LEU B 1 150 ? -10.672 -10.797 -6.371 1 98.5 150 LEU B O 1
ATOM 2451 N N . LEU B 1 151 ? -9.078 -9.555 -5.527 1 98.44 151 LEU B N 1
ATOM 2452 C CA . LEU B 1 151 ? -9.953 -9.016 -4.492 1 98.44 151 LEU B CA 1
ATOM 2453 C C . LEU B 1 151 ? -11.125 -8.266 -5.113 1 98.44 151 LEU B C 1
ATOM 2455 O O . LEU B 1 151 ? -10.938 -7.457 -6.023 1 98.44 151 LEU B O 1
ATOM 2459 N N . SER B 1 152 ? -12.359 -8.539 -4.664 1 92.5 152 SER B N 1
ATOM 2460 C CA . SER B 1 152 ? -13.578 -7.914 -5.172 1 92.5 152 SER B CA 1
ATOM 2461 C C . SER B 1 152 ? -14.586 -7.676 -4.055 1 92.5 152 SER B C 1
ATOM 2463 O O . SER B 1 152 ? -14.555 -8.359 -3.025 1 92.5 152 SER B O 1
#

InterPro domains:
  IPR002833 Peptidyl-tRNA hydrolase, PTH2 [PF01981] (39-151)
  IPR023476 Peptidyl-tRNA hydrolase II domain superfamily [G3DSA:3.40.1490.10] (38-151)
  IPR023476 Peptidyl-tRNA hydrolase II domain superfamily [SSF102462] (38-151)
  IPR042237 Putative peptidyl-tRNA hydrolase PTRHD1 [PTHR46194] (37-151)

Secondary structure (DSSP, 8-state):
-----------------HHHHHHHHTS----------EEEEEEEESHHHHTT---HHHHHHHHHHHHHHHHHHTTTSHHHHHHHHTGGG--EEEEEESSHHHHHHHHHHHHHTT--EEEEEETTTTEEEEEEEPPEEHHHHGGGGTT-EE--/-----------------HHHHHHHHTS----------EEEEEEEESHHHHTT---HHHHHHHHHHHHHHHHHHTTTSHHHHHHHHTGGG--EEEEEESSHHHHHHHHHHHHHTT--EEEEEETTTTEEEEEEEPPEEHHHHGGGGTT-EE--

Radius of gyration: 32.38 Å; Cα contacts (8 Å, |Δi|>4): 470; chains: 2; bounding box: 68×126×108 Å

Organism: Schistosoma japonicum (NCBI:txid6182)

Foldseek 3Di:
DPDDPPVPVPPCPPPPDPPVVVVVVVVVPVVVVVVQAKEKEKEFAPCCCVPVNDDPVVRVVQRVVFQVVQCVVCVPPPQSVVQCVPVVRYHYFYWYDHADVRVVVLVVVCVVVVFAKDFDADPPVRHTTMMMGRIDRCVVCVVSQPPIDGDD/DDDPDPPPPDPPPPPPDPPVVVVVVVVPPVVCVVVQAKEKEKEFAPCCCVPVNDDPVVRVVQRVVFQVVQCVVCVPPPQSVVQCVPVVRYHYFYWYDHADVRVVVLVVVCVVVVFAKDFDADPPVRHTTMMMGRIDRCVVCVVSQPPIDGDD

Solvent-accessible surface area (backbone atoms only — not comparable to full-atom values): 17013 Å² total; per-residue (Å²): 132,92,74,72,88,73,80,75,82,74,80,77,75,72,82,74,62,72,67,56,55,50,49,55,63,56,49,59,74,69,68,69,71,65,75,80,51,54,31,26,48,33,39,33,39,46,35,47,41,76,70,65,59,46,49,54,19,56,55,32,36,45,51,29,49,11,44,42,40,10,40,61,77,39,47,80,40,68,55,32,42,56,48,54,70,46,57,76,66,66,42,65,46,33,30,38,33,69,35,57,68,56,47,52,51,50,49,50,52,33,51,76,67,71,47,67,63,25,78,32,48,44,68,89,82,67,42,66,49,22,33,6,30,40,47,35,48,41,91,79,51,53,75,83,50,66,90,57,45,67,24,114,138,90,82,88,77,67,89,76,81,79,80,78,76,72,82,72,61,73,66,57,56,48,48,58,61,54,50,61,73,70,68,69,70,67,75,79,50,53,30,27,47,34,38,35,38,46,36,49,43,77,70,65,60,48,51,54,21,57,56,31,34,43,50,28,49,12,42,42,42,10,42,61,76,37,47,81,39,66,55,33,43,57,49,54,69,47,58,76,67,64,41,66,46,34,29,37,34,67,36,58,69,56,48,53,52,50,50,50,52,33,52,76,68,72,47,67,63,26,78,33,48,46,68,89,81,67,42,66,48,24,32,6,31,39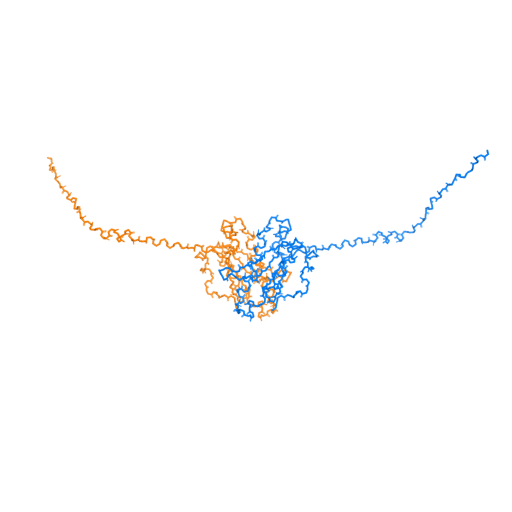,47,35,49,40,91,79,49,52,74,83,51,67,90,58,46,66,25,115

Sequence (304 aa):
MLFRLYSKQSIITAKYTSSTQLSLVFSVLYVYIVIMVFVQYILLRRDISTVLNWPLGAIVAQGCHAATAAITSYFTHPDTVYYLKEINRMHKIVLGVDNEEQLKNIAQKLKDANIDYYLWTEQPENVCTALATRPYEKSMIQSHFKGLKLLSMLFRLYSKQSIITAKYTSSTQLSLVFSVLYVYIVIMVFVQYILLRRDISTVLNWPLGAIVAQGCHAATAAITSYFTHPDTVYYLKEINRMHKIVLGVDNEEQLKNIAQKLKDANIDYYLWTEQPENVCTALATRPYEKSMIQSHFKGLKLLS